Protein AF-A0AAN9QBK7-F1 (afdb_monomer)

Foldseek 3Di:
DVVVLVVPDDVPDPVSHVVVVVVVVVLVCLQVDDPVNDCVVFNDHLVCQQVVVLVVVLVVQLVVVVVVVDDSQVSQQPDDFVSQVSQFQLRYLLQADDPRDDDQCLAAAAFDWFAADKWKAFPVRFTWAWAADRSPDPDDFTFIAGPVRHTQAGDDPDDPPDDRHCVNRQMKIAGHHMDRHGPIDRPSVVVVVVSRRCSRGTDTDGDCPVSVRPNGGHGTNSNDPDDPD

pLDDT: mean 90.86, std 11.6, range [32.41, 97.75]

Solvent-accessible surface area (backbone atoms only — not comparable to full-atom values): 12803 Å² total; per-residue (Å²): 108,76,74,56,54,68,74,67,64,47,96,86,41,89,84,73,42,63,66,62,58,52,49,53,52,50,53,47,38,45,52,74,51,42,94,90,44,46,45,93,81,37,43,56,43,50,64,42,62,79,69,38,50,49,53,51,53,50,52,51,53,35,51,57,38,43,73,70,72,48,53,69,49,59,28,40,52,68,54,55,63,72,58,47,52,69,34,18,51,76,53,24,26,68,48,34,48,99,85,48,77,69,59,44,44,46,8,64,19,43,79,74,47,49,39,26,52,76,47,32,24,40,72,87,64,50,61,39,45,58,52,59,64,57,73,88,55,94,74,72,78,51,41,26,18,38,94,87,66,49,79,61,32,33,66,64,88,64,68,92,78,59,79,34,31,44,74,76,47,44,36,31,33,36,22,26,11,56,76,38,48,79,45,69,42,66,54,51,69,60,33,53,52,50,48,62,42,42,21,43,34,52,43,62,43,54,50,30,74,88,69,63,26,77,62,48,53,15,33,35,76,44,56,44,91,76,76,91,124

Organism: Canavalia gladiata (NCBI:txid3824)

Structure (mmCIF, N/CA/C/O backbone):
data_AF-A0AAN9QBK7-F1
#
_entry.id   AF-A0AAN9QBK7-F1
#
loop_
_atom_site.group_PDB
_atom_site.id
_atom_site.type_symbol
_atom_site.label_atom_id
_atom_site.label_alt_id
_atom_site.label_comp_id
_atom_site.label_asym_id
_atom_site.label_entity_id
_atom_site.label_seq_id
_atom_site.pdbx_PDB_ins_code
_atom_site.Cartn_x
_atom_site.Cartn_y
_atom_site.Cartn_z
_atom_site.occupancy
_atom_site.B_iso_or_equiv
_atom_site.auth_seq_id
_atom_site.auth_comp_id
_atom_site.auth_asym_id
_atom_site.auth_atom_id
_atom_site.pdbx_PDB_model_num
ATOM 1 N N . MET A 1 1 ? 39.241 -15.747 -17.546 1.00 55.53 1 MET A N 1
ATOM 2 C CA . MET A 1 1 ? 37.860 -15.979 -18.021 1.00 55.53 1 MET A CA 1
ATOM 3 C C . MET A 1 1 ? 37.461 -14.939 -19.059 1.00 55.53 1 MET A C 1
ATOM 5 O O . MET A 1 1 ? 37.399 -15.316 -20.215 1.00 55.53 1 MET A O 1
ATOM 9 N N . ALA A 1 2 ? 37.343 -13.645 -18.727 1.00 56.56 2 ALA A N 1
ATOM 10 C CA . ALA A 1 2 ? 36.924 -12.611 -19.693 1.00 56.56 2 ALA A CA 1
ATOM 11 C C . ALA A 1 2 ? 37.787 -12.512 -20.978 1.00 56.56 2 ALA A C 1
ATOM 13 O O . ALA A 1 2 ? 37.250 -12.400 -22.071 1.00 56.56 2 ALA A O 1
ATOM 14 N N . LEU A 1 3 ? 39.118 -12.622 -20.868 1.00 54.09 3 LEU A N 1
ATOM 15 C CA . LEU A 1 3 ? 40.027 -12.577 -22.029 1.00 54.09 3 LEU A CA 1
ATOM 16 C C . LEU A 1 3 ? 39.989 -13.837 -22.914 1.00 54.09 3 LEU A C 1
ATOM 18 O O . LEU A 1 3 ? 40.361 -13.769 -24.077 1.00 54.09 3 LEU A O 1
ATOM 22 N N . TYR A 1 4 ? 39.556 -14.980 -22.374 1.00 62.50 4 TYR A N 1
ATOM 23 C CA . TYR A 1 4 ? 39.430 -16.225 -23.139 1.00 62.50 4 TYR A CA 1
ATOM 24 C C . TYR A 1 4 ? 38.131 -16.229 -23.950 1.00 62.50 4 TYR A C 1
ATOM 26 O O . TYR A 1 4 ? 38.146 -16.591 -25.118 1.00 62.50 4 TYR A O 1
ATOM 34 N N . GLU A 1 5 ? 37.031 -15.740 -23.370 1.00 56.84 5 GLU A N 1
ATOM 35 C CA . GLU A 1 5 ? 35.746 -15.670 -24.076 1.00 56.84 5 GLU A CA 1
ATOM 36 C C . GLU A 1 5 ? 35.755 -14.679 -25.245 1.00 56.84 5 GLU A C 1
ATOM 38 O O . GLU A 1 5 ? 35.174 -14.968 -26.281 1.00 56.84 5 GLU A O 1
ATOM 43 N N . LEU A 1 6 ? 36.483 -13.563 -25.132 1.00 59.31 6 LEU A N 1
ATOM 44 C CA . LEU A 1 6 ? 36.694 -12.627 -26.246 1.00 59.31 6 LEU A CA 1
ATOM 45 C C . LEU A 1 6 ? 37.551 -13.215 -27.381 1.00 59.31 6 LEU A C 1
ATOM 47 O O . LEU A 1 6 ? 37.382 -12.830 -28.532 1.00 59.31 6 LEU A O 1
ATOM 51 N N . ALA A 1 7 ? 38.473 -14.131 -27.068 1.00 61.09 7 ALA A N 1
ATOM 52 C CA . ALA A 1 7 ? 39.386 -14.729 -28.045 1.00 61.09 7 ALA A CA 1
ATOM 53 C C . ALA A 1 7 ? 38.772 -15.913 -28.819 1.00 61.09 7 ALA A C 1
ATOM 55 O O . ALA A 1 7 ? 39.296 -16.286 -29.866 1.00 61.09 7 ALA A O 1
ATOM 56 N N . VAL A 1 8 ? 37.686 -16.500 -28.305 1.00 61.31 8 VAL A N 1
ATOM 57 C CA . VAL A 1 8 ? 36.955 -17.638 -28.903 1.00 61.31 8 VAL A CA 1
ATOM 58 C C . VAL A 1 8 ? 35.546 -17.212 -29.353 1.00 61.31 8 VAL A C 1
ATOM 60 O O . VAL A 1 8 ? 34.728 -18.045 -29.723 1.00 61.31 8 VAL A O 1
ATOM 63 N N . PHE A 1 9 ? 35.245 -15.910 -29.318 1.00 65.00 9 PHE A N 1
ATOM 64 C CA . PHE A 1 9 ? 33.939 -15.377 -29.686 1.00 65.00 9 PHE A CA 1
ATOM 65 C C . PHE A 1 9 ? 33.660 -15.582 -31.182 1.00 65.00 9 PHE A C 1
ATOM 67 O O . PHE A 1 9 ? 34.265 -14.929 -32.034 1.00 65.00 9 PHE A O 1
ATOM 74 N N . ASP A 1 10 ? 32.724 -16.482 -31.478 1.00 66.12 10 ASP A N 1
ATOM 75 C CA . ASP A 1 10 ? 32.112 -16.651 -32.790 1.00 66.12 10 ASP A CA 1
ATOM 76 C C . ASP A 1 10 ? 30.699 -16.039 -32.755 1.00 66.12 10 ASP A C 1
ATOM 78 O O . ASP A 1 10 ? 29.813 -16.595 -32.104 1.00 66.12 10 ASP A O 1
ATOM 82 N N . PRO A 1 11 ? 30.450 -14.909 -33.443 1.00 66.56 11 PRO A N 1
ATOM 83 C CA . PRO A 1 11 ? 29.135 -14.267 -33.471 1.00 66.56 11 PRO A CA 1
ATOM 84 C C . PRO A 1 11 ? 28.054 -15.100 -34.185 1.00 66.56 11 PRO A C 1
ATOM 86 O O . PRO A 1 11 ? 26.888 -14.710 -34.175 1.00 66.56 11 PRO A O 1
ATOM 89 N N . SER A 1 12 ? 28.417 -16.218 -34.825 1.00 69.81 12 SER A N 1
ATOM 90 C CA . SER A 1 12 ? 27.476 -17.155 -35.447 1.00 69.81 12 SER A CA 1
ATOM 91 C C . SER A 1 12 ? 27.041 -18.310 -34.535 1.00 69.81 12 SER A C 1
ATOM 93 O O . SER A 1 12 ? 26.102 -19.023 -34.893 1.00 69.81 12 SER A O 1
ATOM 95 N N . ASP A 1 13 ? 27.657 -18.471 -33.354 1.00 69.94 13 ASP A N 1
ATOM 96 C CA . ASP A 1 13 ? 27.265 -19.464 -32.348 1.00 69.94 13 ASP A CA 1
ATOM 97 C C . ASP A 1 13 ? 26.320 -18.837 -31.296 1.00 69.94 13 ASP A C 1
ATOM 99 O O . ASP A 1 13 ? 26.776 -18.168 -30.361 1.00 69.94 13 ASP A O 1
ATOM 103 N N . PRO A 1 14 ? 24.994 -19.068 -31.391 1.00 65.12 14 PRO A N 1
ATOM 104 C CA . PRO A 1 14 ? 24.024 -18.493 -30.460 1.00 65.12 14 PRO A CA 1
ATOM 105 C C . PRO A 1 14 ? 24.145 -19.046 -29.032 1.00 65.12 14 PRO A C 1
ATOM 107 O O . PRO A 1 14 ? 23.543 -18.491 -28.115 1.00 65.12 14 PRO A O 1
ATOM 110 N N . VAL A 1 15 ? 24.890 -20.138 -28.813 1.00 66.56 15 VAL A N 1
ATOM 111 C CA . VAL A 1 15 ? 25.042 -20.773 -27.496 1.00 66.56 15 VAL A CA 1
ATOM 112 C C . VAL A 1 15 ? 26.219 -20.177 -26.723 1.00 66.56 15 VAL A C 1
ATOM 114 O O . VAL A 1 15 ? 26.136 -20.039 -25.503 1.00 66.56 15 VAL A O 1
ATOM 117 N N . LEU A 1 16 ? 27.301 -19.782 -27.397 1.00 65.00 16 LEU A N 1
ATOM 118 C CA . LEU A 1 16 ? 28.513 -19.265 -26.744 1.00 65.00 16 LEU A CA 1
ATOM 119 C C . LEU A 1 16 ? 28.620 -17.737 -26.717 1.00 65.00 16 LEU A C 1
ATOM 121 O O . LEU A 1 16 ? 29.537 -17.214 -26.077 1.00 65.00 16 LEU A O 1
ATOM 125 N N . ASP A 1 17 ? 27.669 -17.020 -27.318 1.00 70.62 17 ASP A N 1
ATOM 126 C CA . ASP A 1 17 ? 27.659 -15.560 -27.298 1.00 70.62 17 ASP A CA 1
ATOM 127 C C . ASP A 1 17 ? 27.647 -15.011 -25.842 1.00 70.62 17 ASP A C 1
ATOM 129 O O . ASP A 1 17 ? 26.726 -15.265 -25.059 1.00 70.62 17 ASP A O 1
ATOM 133 N N . PRO A 1 18 ? 28.693 -14.288 -25.402 1.00 72.94 18 PRO A N 1
ATOM 134 C CA . PRO A 1 18 ? 28.734 -13.687 -24.076 1.00 72.94 18 PRO A CA 1
ATOM 135 C C . PRO A 1 18 ? 27.628 -12.641 -23.880 1.00 72.94 18 PRO A C 1
ATOM 137 O O . PRO A 1 18 ? 27.242 -12.378 -22.749 1.00 72.94 18 PRO A O 1
ATOM 140 N N . MET A 1 19 ? 27.058 -12.048 -24.930 1.00 80.50 19 MET A N 1
ATOM 141 C CA . MET A 1 19 ? 26.048 -11.000 -24.762 1.00 80.50 19 MET A CA 1
ATOM 142 C C . MET A 1 19 ? 24.776 -11.510 -24.074 1.00 80.50 19 MET A C 1
ATOM 144 O O . MET A 1 19 ? 24.308 -10.870 -23.129 1.00 80.50 19 MET A O 1
ATOM 148 N N . TRP A 1 20 ? 24.247 -12.678 -24.462 1.00 79.94 20 TRP A N 1
ATOM 149 C CA . TRP A 1 20 ? 23.032 -13.213 -23.833 1.00 79.94 20 TRP A CA 1
ATOM 150 C C . TRP A 1 20 ? 23.275 -13.614 -22.373 1.00 79.94 20 TRP A C 1
ATOM 152 O O . TRP A 1 20 ? 22.450 -13.320 -21.511 1.00 79.94 20 TRP A O 1
ATOM 162 N N . ARG A 1 21 ? 24.429 -14.216 -22.053 1.00 81.00 21 ARG A N 1
ATOM 163 C CA . ARG A 1 21 ? 24.776 -14.590 -20.668 1.00 81.00 21 ARG A CA 1
ATOM 164 C C . ARG A 1 21 ? 24.865 -13.364 -19.769 1.00 81.00 21 ARG A C 1
ATOM 166 O O . ARG A 1 21 ? 24.297 -13.363 -18.676 1.00 81.00 21 ARG A O 1
ATOM 173 N N . GLN A 1 22 ? 25.514 -12.309 -20.251 1.00 86.31 22 GLN A N 1
ATOM 174 C CA . GLN A 1 22 ? 25.607 -11.034 -19.549 1.00 86.31 22 GLN A CA 1
ATOM 175 C C . GLN A 1 22 ? 24.208 -10.433 -19.352 1.00 86.31 22 GLN A C 1
ATOM 177 O O . GLN A 1 22 ? 23.908 -9.987 -18.245 1.00 86.31 22 GLN A O 1
ATOM 182 N N . ALA A 1 23 ? 23.340 -10.500 -20.369 1.00 88.75 23 ALA A N 1
ATOM 183 C CA . ALA A 1 23 ? 21.949 -10.051 -20.288 1.00 88.75 23 ALA A CA 1
ATOM 184 C C . ALA A 1 23 ? 21.154 -10.784 -19.185 1.00 88.75 23 ALA A C 1
ATOM 186 O O . ALA A 1 23 ? 20.506 -10.137 -18.363 1.00 88.75 23 ALA A O 1
ATOM 187 N N . PHE A 1 24 ? 21.259 -12.115 -19.075 1.00 90.81 24 PHE A N 1
ATOM 188 C CA . PHE A 1 24 ? 20.593 -12.858 -17.989 1.00 90.81 24 PHE A CA 1
ATOM 189 C C . PHE A 1 24 ? 21.129 -12.500 -16.603 1.00 90.81 24 PHE A C 1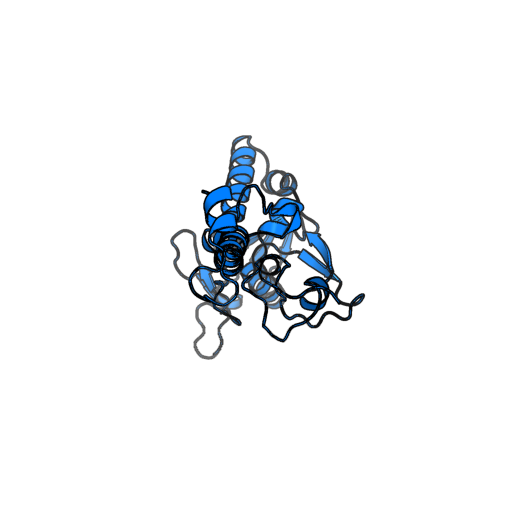
ATOM 191 O O . PHE A 1 24 ? 20.356 -12.441 -15.644 1.00 90.81 24 PHE A O 1
ATOM 198 N N . VAL A 1 25 ? 22.438 -12.257 -16.477 1.00 91.56 25 VAL A N 1
ATOM 199 C CA . VAL A 1 25 ? 23.027 -11.828 -15.203 1.00 91.56 25 VAL A CA 1
ATOM 200 C C . VAL A 1 25 ? 22.471 -10.465 -14.799 1.00 91.56 25 VAL A C 1
ATOM 202 O O . VAL A 1 25 ? 22.014 -10.321 -13.664 1.00 91.56 25 VAL A O 1
ATOM 205 N N . VAL A 1 26 ? 22.448 -9.481 -15.707 1.00 93.19 26 VAL A N 1
ATOM 206 C CA . VAL A 1 26 ? 21.918 -8.148 -15.375 1.00 93.19 26 VAL A CA 1
ATOM 207 C C . VAL A 1 26 ? 20.421 -8.196 -15.075 1.00 93.19 26 VAL A C 1
ATOM 209 O O . VAL A 1 26 ? 20.024 -7.664 -14.040 1.00 93.19 26 VAL A O 1
ATOM 212 N N . ALA A 1 27 ? 19.624 -8.928 -15.861 1.00 93.31 27 ALA A N 1
ATOM 213 C CA . ALA A 1 27 ? 18.190 -9.107 -15.617 1.00 93.31 27 ALA A CA 1
ATOM 214 C C . ALA A 1 27 ? 17.924 -9.748 -14.244 1.00 93.31 27 ALA A C 1
ATOM 216 O O . ALA A 1 27 ? 17.109 -9.259 -13.459 1.00 93.31 27 ALA A O 1
ATOM 217 N N . GLY A 1 28 ? 18.680 -10.795 -13.895 1.00 93.81 28 GLY A N 1
ATOM 218 C CA . GLY A 1 28 ? 18.611 -11.417 -12.576 1.00 93.81 28 GLY A CA 1
ATOM 219 C C . GLY A 1 28 ? 18.972 -10.439 -11.456 1.00 93.81 28 GLY A C 1
ATOM 220 O O . GLY A 1 28 ? 18.211 -10.281 -10.501 1.00 93.81 28 GLY A O 1
ATOM 221 N N . THR A 1 29 ? 20.107 -9.741 -11.565 1.00 94.94 29 THR A N 1
ATOM 222 C CA . THR A 1 29 ? 20.528 -8.783 -10.526 1.00 94.94 29 THR A CA 1
ATOM 223 C C . THR A 1 29 ? 19.575 -7.598 -10.380 1.00 94.94 29 THR A C 1
ATOM 225 O O . THR A 1 29 ? 19.369 -7.143 -9.256 1.00 94.94 29 THR A O 1
ATOM 228 N N . MET A 1 30 ? 18.938 -7.146 -11.465 1.00 95.25 30 MET A N 1
ATOM 229 C CA . MET A 1 30 ? 17.909 -6.110 -11.425 1.00 95.25 30 MET A CA 1
ATOM 230 C C . MET A 1 30 ? 16.653 -6.605 -10.710 1.00 95.25 30 MET A C 1
ATOM 232 O O . MET A 1 30 ? 16.163 -5.945 -9.796 1.00 95.25 30 MET A O 1
ATOM 236 N N . TRP A 1 31 ? 16.165 -7.798 -11.042 1.00 95.75 31 TRP A N 1
ATOM 237 C CA . TRP A 1 31 ? 14.927 -8.308 -10.457 1.00 95.75 31 TRP A CA 1
ATOM 238 C C . TRP A 1 31 ? 15.059 -8.696 -8.977 1.00 95.75 31 TRP A C 1
ATOM 240 O O . TRP A 1 31 ? 14.192 -8.373 -8.160 1.00 95.75 31 TRP A O 1
ATOM 250 N N . TYR A 1 32 ? 16.151 -9.374 -8.608 1.00 95.81 32 TYR A N 1
ATOM 251 C CA . TYR A 1 32 ? 16.398 -9.804 -7.225 1.00 95.81 32 TYR A CA 1
ATOM 252 C C . TYR A 1 32 ? 16.977 -8.693 -6.343 1.00 95.81 32 TYR A C 1
ATOM 254 O O . TYR A 1 32 ? 16.779 -8.711 -5.128 1.00 95.81 32 TYR A O 1
ATOM 262 N N . GLY A 1 33 ? 17.635 -7.707 -6.951 1.00 95.25 33 GLY A N 1
ATOM 263 C CA . GLY A 1 33 ? 18.348 -6.646 -6.257 1.00 95.25 33 GLY A CA 1
ATOM 264 C C . GLY A 1 33 ? 19.783 -7.044 -5.907 1.00 95.25 33 GLY A C 1
ATOM 265 O O . GLY A 1 33 ? 20.056 -8.112 -5.360 1.00 95.25 33 GLY A O 1
ATOM 266 N N . SER A 1 34 ? 20.716 -6.144 -6.196 1.00 95.38 34 SER A N 1
ATOM 267 C CA . SER A 1 34 ? 22.122 -6.225 -5.810 1.00 95.38 34 SER A CA 1
ATOM 268 C C . SER A 1 34 ? 22.633 -4.852 -5.348 1.00 95.38 34 SER A C 1
ATOM 270 O O . SER A 1 34 ? 21.924 -3.845 -5.430 1.00 95.38 34 SER A O 1
ATOM 272 N N . ALA A 1 35 ? 23.895 -4.786 -4.910 1.00 95.81 35 ALA A N 1
ATOM 273 C CA . ALA A 1 35 ? 24.551 -3.520 -4.577 1.00 95.81 35 ALA A CA 1
ATOM 274 C C . ALA A 1 35 ? 24.628 -2.538 -5.765 1.00 95.81 35 ALA A C 1
ATOM 276 O O . ALA A 1 35 ? 24.733 -1.334 -5.549 1.00 95.81 35 ALA A O 1
ATOM 277 N N . THR A 1 36 ? 24.559 -3.028 -7.009 1.00 95.50 36 THR A N 1
ATOM 278 C CA . THR A 1 36 ? 24.607 -2.195 -8.222 1.00 95.50 36 THR A CA 1
ATOM 279 C C . THR A 1 36 ? 23.228 -1.748 -8.706 1.00 95.50 36 THR A C 1
ATOM 281 O O . THR A 1 36 ? 23.146 -0.922 -9.607 1.00 95.50 36 THR A O 1
ATOM 284 N N . THR A 1 37 ? 22.141 -2.248 -8.107 1.00 95.81 37 THR A N 1
ATOM 285 C CA . THR A 1 37 ? 20.757 -1.894 -8.472 1.00 95.81 37 THR A CA 1
ATOM 286 C C . THR A 1 37 ? 20.001 -1.350 -7.250 1.00 95.81 37 THR A C 1
ATOM 288 O O . THR A 1 37 ? 19.047 -1.984 -6.774 1.00 95.81 37 THR A O 1
ATOM 291 N N . PRO A 1 38 ? 20.436 -0.214 -6.674 1.00 96.94 38 PRO A N 1
ATOM 292 C CA . PRO A 1 38 ? 19.872 0.313 -5.436 1.00 96.94 38 PRO A CA 1
ATOM 293 C C . PRO A 1 38 ? 18.399 0.706 -5.597 1.00 96.94 38 PRO A C 1
ATOM 295 O O . PRO A 1 38 ? 17.974 1.207 -6.639 1.00 96.94 38 PRO A O 1
ATOM 298 N N . ILE A 1 39 ? 17.613 0.509 -4.536 1.00 96.69 39 ILE A N 1
ATOM 299 C CA . ILE A 1 39 ? 16.168 0.789 -4.552 1.00 96.69 39 ILE A CA 1
ATOM 300 C C . ILE A 1 39 ? 15.836 2.272 -4.720 1.00 96.69 39 ILE A C 1
ATOM 302 O O . ILE A 1 39 ? 14.764 2.603 -5.206 1.00 96.69 39 ILE A O 1
ATOM 306 N N . GLU A 1 40 ? 16.756 3.165 -4.359 1.00 95.88 40 GLU A N 1
ATOM 307 C CA . GLU A 1 40 ? 16.544 4.608 -4.493 1.00 95.88 40 GLU A CA 1
ATOM 308 C C . GLU A 1 40 ? 16.619 5.088 -5.947 1.00 95.88 40 GLU A C 1
ATOM 310 O O . GLU A 1 40 ? 16.148 6.180 -6.241 1.00 95.88 40 GLU A O 1
ATOM 315 N N . LEU A 1 41 ? 17.205 4.281 -6.841 1.00 94.88 41 LEU A N 1
ATOM 316 C CA . LEU A 1 41 ? 17.305 4.591 -8.268 1.00 94.88 41 LEU A CA 1
ATOM 317 C C . LEU A 1 41 ? 16.288 3.807 -9.102 1.00 94.88 41 LEU A C 1
ATOM 319 O O . LEU A 1 41 ? 15.723 4.354 -10.039 1.00 94.88 41 LEU A O 1
ATOM 323 N N . PHE A 1 42 ? 16.045 2.537 -8.760 1.00 95.50 42 PHE A N 1
ATOM 324 C CA . PHE A 1 42 ? 15.210 1.636 -9.571 1.00 95.50 42 PHE A CA 1
ATOM 325 C C . PHE A 1 42 ? 13.866 1.267 -8.914 1.00 95.50 42 PHE A C 1
ATOM 327 O O . PHE A 1 42 ? 13.051 0.550 -9.495 1.00 95.50 42 PHE A O 1
ATOM 334 N N . GLY A 1 43 ? 13.619 1.726 -7.687 1.00 96.12 43 GLY A N 1
ATOM 335 C CA . GLY A 1 43 ? 12.478 1.308 -6.873 1.00 96.12 43 GLY A CA 1
ATOM 336 C C . GLY A 1 43 ? 12.726 0.001 -6.102 1.00 96.12 43 GLY A C 1
ATOM 337 O O . GLY A 1 43 ? 13.760 -0.660 -6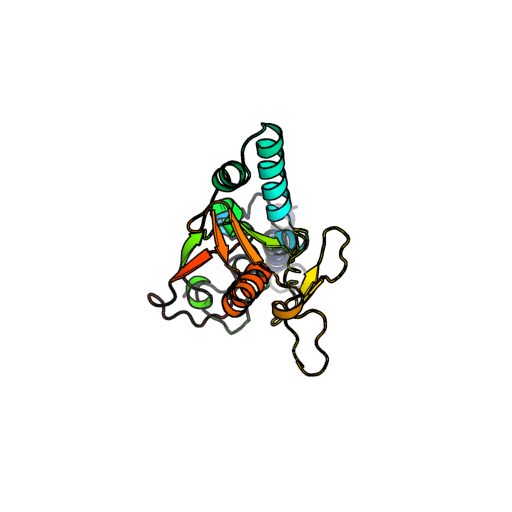.296 1.00 96.12 43 GLY A O 1
ATOM 338 N N . PRO A 1 44 ? 11.808 -0.377 -5.193 1.00 97.25 44 PRO A N 1
ATOM 339 C CA . PRO A 1 44 ? 11.915 -1.594 -4.392 1.00 97.25 44 PRO A CA 1
ATOM 340 C C . PRO A 1 44 ? 11.746 -2.862 -5.244 1.00 97.25 44 PRO A C 1
ATOM 342 O O . PRO A 1 44 ? 11.381 -2.812 -6.417 1.00 97.25 44 PRO A O 1
ATOM 345 N N . THR A 1 45 ? 12.032 -4.024 -4.657 1.00 97.19 45 THR A N 1
ATOM 346 C CA . THR A 1 45 ? 11.798 -5.328 -5.300 1.00 97.19 45 THR A CA 1
ATOM 347 C C . THR A 1 45 ? 10.473 -5.926 -4.835 1.00 97.19 45 THR A C 1
ATOM 349 O O . THR A 1 45 ? 10.008 -5.662 -3.724 1.00 97.19 45 THR A O 1
ATOM 352 N N . ARG A 1 46 ? 9.880 -6.816 -5.640 1.00 96.31 46 ARG A N 1
ATOM 353 C CA . ARG A 1 46 ? 8.658 -7.536 -5.235 1.00 96.31 46 ARG A CA 1
ATOM 354 C C . ARG A 1 46 ? 8.827 -8.351 -3.949 1.00 96.31 46 ARG A C 1
ATOM 356 O O . ARG A 1 46 ? 7.886 -8.497 -3.176 1.00 96.31 46 ARG A O 1
ATOM 363 N N . TYR A 1 47 ? 10.036 -8.853 -3.701 1.00 96.69 47 TYR A N 1
ATOM 364 C CA . TYR A 1 47 ? 10.339 -9.710 -2.557 1.00 96.69 47 TYR A CA 1
ATOM 365 C C . TYR A 1 47 ? 10.240 -8.944 -1.239 1.00 96.69 47 TYR A C 1
ATOM 367 O O . TYR A 1 47 ? 9.840 -9.516 -0.228 1.00 96.69 47 TYR A O 1
ATOM 375 N N . GLN A 1 48 ? 10.540 -7.642 -1.264 1.00 96.75 48 GLN A N 1
ATOM 376 C CA . GLN A 1 48 ? 10.381 -6.771 -0.103 1.00 96.75 48 GLN A CA 1
ATOM 377 C C . GLN A 1 48 ? 8.907 -6.626 0.290 1.00 96.75 48 GLN A C 1
ATOM 379 O O . GLN A 1 48 ? 8.600 -6.635 1.480 1.00 96.75 48 GLN A O 1
ATOM 384 N N . TRP A 1 49 ? 7.993 -6.565 -0.686 1.00 96.81 49 TRP A N 1
ATOM 385 C CA . TRP A 1 49 ? 6.551 -6.583 -0.424 1.00 96.81 49 TRP A CA 1
ATOM 386 C C . TRP A 1 49 ? 6.083 -7.951 0.079 1.00 96.81 49 TRP A C 1
ATOM 388 O O . TRP A 1 49 ? 5.435 -8.038 1.120 1.00 96.81 49 TRP A O 1
ATOM 398 N N . ASP A 1 50 ? 6.444 -9.029 -0.625 1.00 94.94 50 ASP A N 1
ATOM 399 C CA . ASP A 1 50 ? 5.970 -10.380 -0.301 1.00 94.94 50 ASP A CA 1
ATOM 400 C C . ASP A 1 50 ? 6.380 -10.834 1.112 1.00 94.94 50 ASP A C 1
ATOM 402 O O . ASP A 1 50 ? 5.645 -11.577 1.762 1.00 94.94 50 ASP A O 1
ATOM 406 N N . GLN A 1 51 ? 7.547 -10.388 1.588 1.00 95.56 51 GLN A N 1
ATOM 407 C CA . GLN A 1 51 ? 8.074 -10.702 2.920 1.00 95.56 51 GLN A CA 1
ATOM 408 C C . GLN A 1 51 ? 7.708 -9.654 3.984 1.00 95.56 51 GLN A C 1
ATOM 410 O O . GLN A 1 51 ? 8.029 -9.846 5.156 1.00 95.56 51 GLN A O 1
ATOM 415 N N . GLY A 1 52 ? 7.058 -8.546 3.606 1.00 95.88 52 GLY A N 1
ATOM 416 C CA . GLY A 1 52 ? 6.753 -7.441 4.519 1.00 95.88 52 GLY A CA 1
ATOM 417 C C . GLY A 1 52 ? 8.006 -6.767 5.090 1.00 95.88 52 GLY A C 1
ATOM 418 O O . GLY A 1 52 ? 8.030 -6.411 6.264 1.00 95.88 52 GLY A O 1
ATOM 419 N N . TYR A 1 53 ? 9.063 -6.615 4.287 1.00 97.50 53 TYR A N 1
ATOM 420 C CA . TYR A 1 53 ? 10.369 -6.111 4.728 1.00 97.50 53 TYR A CA 1
ATOM 421 C C . TYR A 1 53 ? 10.286 -4.706 5.347 1.00 97.50 53 TYR A C 1
ATOM 423 O O . TYR A 1 53 ? 10.750 -4.485 6.465 1.00 97.50 53 TYR A O 1
ATOM 431 N N . PHE A 1 54 ? 9.661 -3.757 4.642 1.00 97.56 54 PHE A N 1
ATOM 432 C CA . PHE A 1 54 ? 9.521 -2.380 5.128 1.00 97.56 54 PHE A CA 1
ATOM 433 C C . PHE A 1 54 ? 8.528 -2.289 6.284 1.00 97.56 54 PHE A C 1
ATOM 435 O O . PHE A 1 54 ? 8.821 -1.629 7.278 1.00 97.56 54 PHE A O 1
ATOM 442 N N . GLN A 1 55 ? 7.419 -3.027 6.200 1.00 96.19 55 GLN A N 1
ATOM 443 C CA . GLN A 1 55 ? 6.459 -3.169 7.290 1.00 96.19 55 GLN A CA 1
ATOM 444 C C . GLN A 1 55 ? 7.154 -3.588 8.599 1.00 96.19 55 GLN A C 1
ATOM 446 O O . GLN A 1 55 ? 6.982 -2.936 9.626 1.00 96.19 55 GLN A O 1
ATOM 451 N N . GLN A 1 56 ? 7.989 -4.633 8.573 1.00 96.94 56 GLN A N 1
ATOM 452 C CA . GLN A 1 56 ? 8.724 -5.101 9.754 1.00 96.94 56 GLN A CA 1
ATOM 453 C C . GLN A 1 56 ? 9.653 -4.026 10.332 1.00 96.94 56 GLN A C 1
ATOM 455 O O . GLN A 1 56 ? 9.695 -3.847 11.549 1.00 96.94 56 GLN A O 1
ATOM 460 N N . GLU A 1 57 ? 10.372 -3.284 9.486 1.00 97.19 57 GLU A N 1
ATOM 461 C CA . GLU A 1 57 ? 11.244 -2.194 9.941 1.00 97.19 57 GLU A CA 1
ATOM 462 C C . GLU A 1 57 ? 10.449 -1.032 10.554 1.00 97.19 57 GLU A C 1
ATOM 464 O O . GLU A 1 57 ? 10.868 -0.474 11.572 1.00 97.19 57 GLU A O 1
ATOM 469 N N . ILE A 1 58 ? 9.288 -0.692 9.986 1.00 96.69 58 ILE A N 1
ATOM 470 C CA . ILE A 1 58 ? 8.374 0.312 10.546 1.00 96.69 58 ILE A CA 1
ATOM 471 C C . ILE A 1 58 ? 7.917 -0.127 11.941 1.00 96.69 58 ILE A C 1
ATOM 473 O O . ILE A 1 58 ? 8.137 0.607 12.906 1.00 96.69 58 ILE A O 1
ATOM 477 N N . TYR A 1 59 ? 7.384 -1.345 12.089 1.00 95.44 59 TYR A N 1
ATOM 478 C CA . TYR A 1 59 ? 6.957 -1.860 13.397 1.00 95.44 59 TYR A CA 1
ATOM 479 C C . TYR A 1 59 ? 8.109 -1.959 14.398 1.00 95.44 59 TYR A C 1
ATOM 481 O O . TYR A 1 59 ? 7.920 -1.662 15.577 1.00 95.44 59 TYR A O 1
ATOM 489 N N . ARG A 1 60 ? 9.323 -2.307 13.953 1.00 97.06 60 ARG A N 1
ATOM 490 C CA . ARG A 1 60 ? 10.512 -2.319 14.816 1.00 97.06 60 ARG A CA 1
ATOM 491 C C . ARG A 1 60 ? 10.826 -0.922 15.356 1.00 97.06 60 ARG A C 1
ATOM 493 O O . ARG A 1 60 ? 11.134 -0.786 16.540 1.00 97.06 60 ARG A O 1
ATOM 500 N N . ARG A 1 61 ? 10.755 0.116 14.514 1.00 96.44 61 ARG A N 1
ATOM 501 C CA . ARG A 1 61 ? 10.984 1.513 14.927 1.00 96.44 61 ARG A CA 1
ATOM 502 C C . ARG A 1 61 ? 9.893 2.014 15.860 1.00 96.44 61 ARG A C 1
ATOM 504 O O . ARG A 1 61 ? 10.218 2.567 16.905 1.00 96.44 61 ARG A O 1
ATOM 511 N N . VAL A 1 62 ? 8.628 1.779 15.515 1.00 95.31 62 VAL A N 1
ATOM 512 C CA . VAL A 1 62 ? 7.486 2.146 16.364 1.00 95.31 62 VAL A CA 1
ATOM 513 C C . VAL A 1 62 ? 7.599 1.453 17.723 1.00 95.31 62 VAL A C 1
ATOM 515 O O . VAL A 1 62 ? 7.520 2.117 18.750 1.00 95.31 62 VAL A O 1
ATOM 518 N N . GLY A 1 63 ? 7.886 0.148 17.749 1.00 93.38 63 GLY A N 1
ATOM 519 C CA . GLY A 1 63 ? 8.066 -0.617 18.985 1.00 93.38 63 GLY A CA 1
ATOM 520 C C . GLY A 1 63 ? 9.219 -0.112 19.857 1.00 93.38 63 GLY A C 1
ATOM 521 O O . GLY A 1 63 ? 9.070 -0.032 21.075 1.00 93.38 63 GLY A O 1
ATOM 522 N N . ALA A 1 64 ? 10.341 0.293 19.252 1.00 94.19 64 ALA A N 1
ATOM 523 C CA . ALA A 1 64 ? 11.456 0.894 19.986 1.00 94.19 64 ALA A CA 1
ATOM 524 C C . ALA A 1 64 ? 11.059 2.224 20.646 1.00 94.19 64 ALA A C 1
ATOM 526 O O . ALA A 1 64 ? 11.393 2.456 21.803 1.00 94.19 64 ALA A O 1
ATOM 527 N N . VAL A 1 65 ? 10.296 3.065 19.943 1.00 92.50 65 VAL A N 1
ATOM 528 C CA . VAL A 1 65 ? 9.824 4.350 20.479 1.00 92.50 65 VAL A CA 1
ATOM 529 C C . VAL A 1 65 ? 8.754 4.159 21.560 1.00 92.50 65 VAL A C 1
ATOM 531 O O . VAL A 1 65 ? 8.759 4.862 22.569 1.00 92.50 65 VAL A O 1
ATOM 534 N N . LEU A 1 66 ? 7.865 3.179 21.399 1.00 91.50 66 LEU A N 1
ATOM 535 C CA . LEU A 1 66 ? 6.872 2.835 22.421 1.00 91.50 66 LEU A CA 1
ATOM 536 C C . LEU A 1 66 ? 7.529 2.310 23.706 1.00 91.50 66 LEU A C 1
ATOM 538 O O . LEU A 1 66 ? 7.057 2.615 24.800 1.00 91.50 66 LEU A O 1
ATOM 542 N N . ALA A 1 67 ? 8.649 1.587 23.599 1.00 91.56 67 ALA A N 1
ATOM 543 C CA . ALA A 1 67 ? 9.429 1.150 24.759 1.00 91.56 67 ALA A CA 1
ATOM 544 C C . ALA A 1 67 ? 10.057 2.321 25.544 1.00 91.56 67 ALA A C 1
ATOM 546 O O . ALA A 1 67 ? 10.348 2.183 26.731 1.00 91.56 67 ALA A O 1
ATOM 547 N N . GLU A 1 68 ? 10.217 3.489 24.915 1.00 91.62 68 GLU A N 1
ATOM 548 C CA . GLU A 1 68 ? 10.647 4.736 25.562 1.00 91.62 68 GLU A CA 1
ATOM 549 C C . GLU A 1 68 ? 9.486 5.487 26.257 1.00 91.62 68 GLU A C 1
ATOM 551 O O . GLU A 1 68 ? 9.662 6.633 26.668 1.00 91.62 68 GLU A O 1
ATOM 556 N N . ASN A 1 69 ? 8.310 4.857 26.418 1.00 88.88 69 ASN A N 1
ATOM 557 C CA . ASN A 1 69 ? 7.081 5.416 27.012 1.00 88.88 69 ASN A CA 1
ATOM 558 C C . ASN A 1 69 ? 6.491 6.632 26.273 1.00 88.88 69 ASN A C 1
ATOM 560 O O . ASN A 1 69 ? 5.801 7.455 26.877 1.00 88.88 69 ASN A O 1
ATOM 564 N N . GLN A 1 70 ? 6.744 6.757 24.972 1.00 88.00 70 GLN A N 1
ATOM 565 C CA . GLN A 1 70 ? 6.108 7.782 24.141 1.00 88.00 70 GLN A CA 1
ATOM 566 C C . GLN A 1 70 ? 4.718 7.340 23.677 1.00 88.00 70 GLN A C 1
ATOM 568 O O . GLN A 1 70 ? 4.391 6.151 23.658 1.00 88.00 70 GLN A O 1
ATOM 573 N N . SER A 1 71 ? 3.885 8.307 23.298 1.00 91.75 71 SER A N 1
ATOM 574 C CA . SER A 1 71 ? 2.547 8.023 22.777 1.00 91.75 71 SER A CA 1
ATOM 575 C C . SER A 1 71 ? 2.603 7.383 21.382 1.00 91.75 71 SER A C 1
ATOM 577 O O . SER A 1 71 ? 3.554 7.575 20.624 1.00 91.75 71 SER A O 1
ATOM 579 N N . LEU A 1 72 ? 1.545 6.655 21.000 1.00 90.38 72 LEU A N 1
ATOM 580 C CA . LEU A 1 72 ? 1.405 6.084 19.650 1.00 90.38 72 LEU A CA 1
ATOM 581 C C . LEU A 1 72 ? 1.527 7.154 18.560 1.00 90.38 72 LEU A C 1
ATOM 583 O O . LEU A 1 72 ? 2.210 6.946 17.561 1.00 90.38 72 LEU A O 1
ATOM 587 N N . SER A 1 73 ? 0.907 8.316 18.771 1.00 91.31 73 SER A N 1
ATOM 588 C CA . SER A 1 73 ? 0.960 9.430 17.825 1.00 91.31 73 SER A CA 1
ATOM 589 C C . SER A 1 73 ? 2.392 9.934 17.613 1.00 91.31 73 SER A C 1
ATOM 591 O O . SER A 1 73 ? 2.812 10.120 16.471 1.00 91.31 73 SER A O 1
ATOM 593 N N . GLU A 1 74 ? 3.180 10.082 18.682 1.00 91.81 74 GLU A N 1
ATOM 594 C CA . GLU A 1 74 ? 4.591 10.479 18.586 1.00 91.81 74 GLU A CA 1
ATOM 595 C C . GLU A 1 74 ? 5.444 9.399 17.913 1.00 91.81 74 GLU A C 1
ATOM 597 O O . GLU A 1 74 ? 6.295 9.718 17.082 1.00 91.81 74 GLU A O 1
ATOM 602 N N . ALA A 1 75 ? 5.195 8.124 18.229 1.00 94.50 75 ALA A N 1
ATOM 603 C CA . ALA A 1 75 ? 5.918 7.003 17.639 1.00 94.50 75 ALA A CA 1
ATOM 604 C C . ALA A 1 75 ? 5.731 6.936 16.118 1.00 94.50 75 ALA A C 1
ATOM 606 O O . ALA A 1 75 ? 6.713 6.844 15.379 1.00 94.50 75 ALA A O 1
ATOM 607 N N . TRP A 1 76 ? 4.489 7.055 15.646 1.00 95.44 76 TRP A N 1
ATOM 608 C CA . TRP A 1 76 ? 4.175 7.063 14.217 1.00 95.44 76 TRP A CA 1
ATOM 609 C C . TRP A 1 76 ? 4.623 8.349 13.516 1.00 95.44 76 TRP A C 1
ATOM 611 O O . TRP A 1 76 ? 5.074 8.292 12.376 1.00 95.44 76 TRP A O 1
ATOM 621 N N . SER A 1 77 ? 4.604 9.494 14.204 1.00 94.75 77 SER A N 1
ATOM 622 C CA . SER A 1 77 ? 5.098 10.766 13.647 1.00 94.75 77 SER A CA 1
ATOM 623 C C . SER A 1 77 ? 6.616 10.789 13.428 1.00 94.75 77 SER A C 1
ATOM 625 O O . SER A 1 77 ? 7.112 11.590 12.641 1.00 94.75 77 SER A O 1
ATOM 627 N N . LYS A 1 78 ? 7.378 9.914 14.101 1.00 94.62 78 LYS A N 1
ATOM 628 C CA . LYS A 1 78 ? 8.828 9.759 13.886 1.00 94.62 78 LYS A CA 1
ATOM 629 C C . LYS A 1 78 ? 9.180 8.893 12.673 1.00 94.62 78 LYS A C 1
ATOM 631 O O . LYS A 1 78 ? 10.359 8.802 12.319 1.00 94.62 78 LYS A O 1
ATOM 636 N N . ILE A 1 79 ? 8.205 8.230 12.052 1.00 96.12 79 ILE A N 1
ATOM 637 C CA . ILE A 1 79 ? 8.446 7.398 10.873 1.00 96.12 79 ILE A CA 1
ATOM 638 C C . ILE A 1 79 ? 8.666 8.298 9.650 1.00 96.12 79 ILE A C 1
ATOM 640 O O . ILE A 1 79 ? 7.823 9.140 9.354 1.00 96.12 79 ILE A O 1
ATOM 644 N N . PRO A 1 80 ? 9.784 8.139 8.914 1.00 96.69 80 PRO A N 1
ATOM 645 C CA . PRO A 1 80 ? 10.003 8.907 7.695 1.00 96.69 80 PRO A CA 1
ATOM 646 C C . PRO A 1 80 ? 8.977 8.543 6.620 1.00 96.69 80 PRO A C 1
ATOM 648 O O . PRO A 1 80 ? 8.809 7.363 6.308 1.00 96.69 80 PRO A O 1
ATOM 651 N N . GLU A 1 81 ? 8.390 9.545 5.965 1.00 96.25 81 GLU A N 1
ATOM 652 C CA . GLU A 1 81 ? 7.421 9.328 4.880 1.00 96.25 81 GLU A CA 1
ATOM 653 C C . GLU A 1 81 ? 8.005 8.494 3.734 1.00 96.25 81 GLU A C 1
ATOM 655 O O . GLU A 1 81 ? 7.329 7.626 3.195 1.00 96.25 81 GLU A O 1
ATOM 660 N N . LYS A 1 82 ? 9.299 8.667 3.423 1.00 96.69 82 LYS A N 1
ATOM 661 C CA . 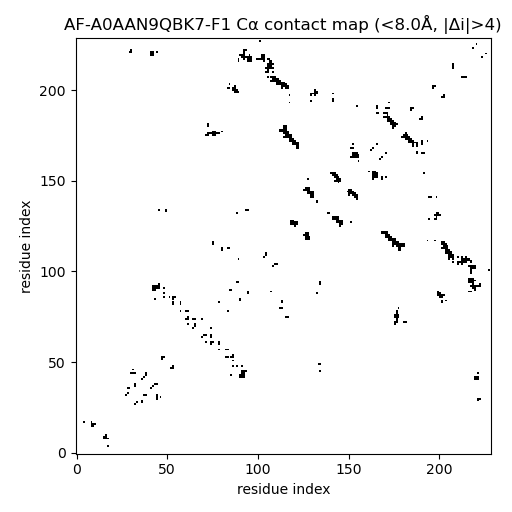LYS A 1 82 ? 10.007 7.845 2.426 1.00 96.69 82 LYS A CA 1
ATOM 662 C C . LYS A 1 82 ? 9.964 6.352 2.772 1.00 96.69 82 LYS A C 1
ATOM 664 O O . LYS A 1 82 ? 9.826 5.520 1.883 1.00 96.69 82 LYS A O 1
ATOM 669 N N . LEU A 1 83 ? 10.091 6.005 4.057 1.00 97.19 83 LEU A N 1
ATOM 670 C CA . LEU A 1 83 ? 10.024 4.614 4.509 1.00 97.19 83 LEU A CA 1
ATOM 671 C C . LEU A 1 83 ? 8.595 4.073 4.403 1.00 97.19 83 LEU A C 1
ATOM 673 O O . LEU A 1 83 ? 8.417 2.961 3.915 1.00 97.19 83 LEU A O 1
ATOM 677 N N . ALA A 1 84 ? 7.600 4.868 4.805 1.00 97.00 84 ALA A N 1
ATOM 678 C CA . ALA A 1 84 ? 6.192 4.514 4.640 1.00 97.00 84 ALA A CA 1
ATOM 679 C C . ALA A 1 84 ? 5.833 4.322 3.156 1.00 97.00 84 ALA A C 1
ATOM 681 O O . ALA A 1 84 ? 5.112 3.395 2.806 1.00 97.00 84 ALA A O 1
ATOM 682 N N . PHE A 1 85 ? 6.404 5.136 2.262 1.00 97.75 85 PHE A N 1
ATOM 683 C CA . PHE A 1 85 ? 6.139 5.050 0.829 1.00 97.75 85 PHE A CA 1
ATOM 684 C C . PHE A 1 85 ? 6.703 3.768 0.211 1.00 97.75 85 PHE A C 1
ATOM 686 O O . PHE A 1 85 ? 6.078 3.182 -0.669 1.00 97.75 85 PHE A O 1
ATOM 693 N N . TYR A 1 86 ? 7.830 3.250 0.706 1.00 97.75 86 TYR A N 1
ATOM 694 C CA . TYR A 1 86 ? 8.301 1.927 0.285 1.00 97.75 86 TYR A CA 1
ATOM 695 C C . TYR A 1 86 ? 7.362 0.785 0.701 1.00 97.75 86 TYR A C 1
ATOM 697 O O . TYR A 1 86 ? 7.353 -0.257 0.048 1.00 97.75 86 TYR A O 1
ATOM 705 N N . ASP A 1 87 ? 6.549 0.976 1.743 1.00 97.75 87 ASP A N 1
ATOM 706 C CA . ASP A 1 87 ? 5.566 0.001 2.225 1.00 97.75 87 ASP A CA 1
ATOM 707 C C . ASP A 1 87 ? 4.179 0.155 1.563 1.00 97.75 87 ASP A C 1
ATOM 709 O O . ASP A 1 87 ? 3.134 -0.115 2.160 1.00 97.75 87 ASP A O 1
ATOM 713 N N . TYR A 1 88 ? 4.171 0.583 0.299 1.00 97.56 88 TYR A N 1
ATOM 714 C CA . TYR A 1 88 ? 2.992 0.728 -0.553 1.00 97.56 88 TYR A CA 1
ATOM 715 C C . TYR A 1 88 ? 3.117 -0.150 -1.806 1.00 97.56 88 TYR A C 1
ATOM 717 O O . TYR A 1 88 ? 4.115 -0.095 -2.526 1.00 97.56 88 TYR A O 1
ATOM 725 N N . ILE A 1 89 ? 2.088 -0.950 -2.106 1.00 97.06 89 ILE A N 1
ATOM 726 C CA . ILE A 1 89 ? 2.120 -1.926 -3.208 1.00 97.06 89 ILE A CA 1
ATOM 727 C C . ILE A 1 89 ? 2.192 -1.275 -4.594 1.00 97.06 89 ILE A C 1
ATOM 729 O O . ILE A 1 89 ? 2.629 -1.934 -5.531 1.00 97.06 89 ILE A O 1
ATOM 733 N N . GLY A 1 90 ? 1.792 -0.008 -4.747 1.00 95.81 90 GLY A N 1
ATOM 734 C CA . GLY A 1 90 ? 1.938 0.696 -6.027 1.00 95.81 90 GLY A CA 1
ATOM 735 C C . GLY A 1 90 ? 3.400 0.837 -6.451 1.00 95.81 90 GLY A C 1
ATOM 736 O O . GLY A 1 90 ? 3.686 0.874 -7.640 1.00 95.81 90 GLY A O 1
ATOM 737 N N . ASN A 1 91 ? 4.331 0.768 -5.491 1.00 96.94 91 ASN A N 1
ATOM 738 C CA . ASN A 1 91 ? 5.768 0.757 -5.747 1.00 96.94 91 ASN A CA 1
ATOM 739 C C . ASN A 1 91 ? 6.339 -0.634 -6.063 1.00 96.94 91 ASN A C 1
ATOM 741 O O . ASN A 1 91 ? 7.524 -0.758 -6.370 1.00 96.94 91 ASN A O 1
ATOM 745 N N . ASN A 1 92 ? 5.529 -1.694 -5.991 1.00 96.44 92 ASN A N 1
ATOM 746 C CA . ASN A 1 92 ? 5.966 -3.047 -6.314 1.00 96.44 92 ASN A CA 1
ATOM 747 C C . ASN A 1 92 ? 6.085 -3.212 -7.845 1.00 96.44 92 ASN A C 1
ATOM 749 O O . ASN A 1 92 ? 5.065 -3.145 -8.537 1.00 96.44 92 ASN A O 1
ATOM 753 N N . PRO A 1 93 ? 7.278 -3.529 -8.389 1.00 95.75 93 PRO A N 1
ATOM 754 C CA . PRO A 1 93 ? 7.488 -3.635 -9.837 1.00 95.75 93 PRO A CA 1
ATOM 755 C C . PRO A 1 93 ? 6.692 -4.774 -10.493 1.00 95.75 93 PRO A C 1
ATOM 757 O O . PRO A 1 93 ? 6.599 -4.840 -11.709 1.00 95.75 93 PRO A O 1
ATOM 760 N N . ALA A 1 94 ? 6.098 -5.678 -9.710 1.00 95.31 94 ALA A N 1
ATOM 761 C CA . ALA A 1 94 ? 5.287 -6.789 -10.201 1.00 95.31 94 ALA A CA 1
ATOM 762 C C . ALA A 1 94 ? 3.772 -6.483 -10.259 1.00 95.31 94 ALA A C 1
ATOM 764 O O . ALA A 1 94 ? 2.964 -7.414 -10.263 1.00 95.31 94 ALA A O 1
ATOM 765 N N . LYS A 1 95 ? 3.373 -5.200 -10.263 1.00 94.06 95 LYS A N 1
ATOM 766 C CA . LYS A 1 95 ? 1.967 -4.751 -10.359 1.00 94.06 95 LYS A CA 1
ATOM 767 C C . LYS A 1 95 ? 1.600 -4.041 -11.667 1.00 94.06 95 LYS A C 1
ATOM 769 O O . LYS A 1 95 ? 0.433 -3.682 -11.839 1.00 94.06 95 LYS A O 1
ATOM 774 N N . GLY A 1 96 ? 2.555 -3.856 -12.577 1.00 91.12 96 GLY A N 1
ATOM 775 C CA . GLY A 1 96 ? 2.302 -3.268 -13.889 1.00 91.12 96 GLY A CA 1
ATOM 776 C C . GLY A 1 96 ? 1.571 -4.196 -14.859 1.00 91.12 96 GLY A C 1
ATOM 777 O O . GLY A 1 96 ? 0.963 -5.197 -14.482 1.00 91.12 96 GLY A O 1
ATOM 778 N N . GLY A 1 97 ? 1.612 -3.847 -16.141 1.00 90.62 97 GLY A N 1
ATOM 779 C CA . GLY A 1 97 ? 1.062 -4.669 -17.214 1.00 90.62 97 GLY A CA 1
ATOM 780 C C . GLY A 1 97 ? 1.681 -4.292 -18.552 1.00 90.62 97 GLY A C 1
ATOM 781 O O . GLY A 1 97 ? 1.934 -3.118 -18.786 1.00 90.62 97 GLY A O 1
ATOM 782 N N . LEU A 1 98 ? 1.870 -5.277 -19.433 1.00 90.25 98 LEU A N 1
ATOM 783 C CA . LEU A 1 98 ? 2.676 -5.151 -20.658 1.00 90.25 98 LEU A CA 1
ATOM 784 C C . LEU A 1 98 ? 2.322 -3.945 -21.546 1.00 90.25 98 LEU A C 1
ATOM 786 O O . LEU A 1 98 ? 3.199 -3.323 -22.118 1.00 90.25 98 LEU A O 1
ATOM 790 N N . PHE A 1 99 ? 1.037 -3.607 -21.670 1.00 92.12 99 PHE A N 1
ATOM 791 C CA . PHE A 1 99 ? 0.577 -2.496 -22.517 1.00 92.12 99 PHE A CA 1
ATOM 792 C C . PHE A 1 99 ? 0.205 -1.240 -21.729 1.00 92.12 99 PHE A C 1
ATOM 794 O O . PHE A 1 99 ? -0.425 -0.324 -22.260 1.00 92.12 99 PHE A O 1
ATOM 801 N N . ARG A 1 100 ? 0.549 -1.195 -20.443 1.00 90.69 100 ARG A N 1
ATOM 802 C CA . ARG A 1 100 ? 0.336 -0.021 -19.605 1.00 90.69 100 ARG A CA 1
ATOM 803 C C . ARG A 1 100 ? 1.598 0.833 -19.679 1.00 90.69 100 ARG A C 1
ATOM 805 O O . ARG A 1 100 ? 2.434 0.786 -18.791 1.00 90.69 100 ARG A O 1
ATOM 812 N N . ALA A 1 101 ? 1.731 1.589 -20.761 1.00 88.31 101 ALA A N 1
ATOM 813 C CA . ALA A 1 101 ? 2.898 2.435 -20.980 1.00 88.31 101 ALA A CA 1
ATOM 814 C C . ALA A 1 101 ? 2.920 3.661 -20.046 1.00 88.31 101 ALA A C 1
ATOM 816 O O . ALA A 1 101 ? 1.880 4.084 -19.515 1.00 88.31 101 ALA A O 1
ATOM 817 N N . GLY A 1 102 ? 4.109 4.253 -19.916 1.00 90.25 102 GLY A N 1
ATOM 818 C CA . GLY A 1 102 ? 4.362 5.497 -19.192 1.00 90.25 102 GLY A CA 1
ATOM 819 C C . GLY A 1 102 ? 4.804 5.301 -17.740 1.00 90.25 102 GLY A C 1
ATOM 820 O O . GLY A 1 102 ? 4.884 4.186 -17.237 1.00 90.25 102 GLY A O 1
ATOM 821 N N . SER A 1 103 ? 5.085 6.417 -17.064 1.00 93.69 103 SER A N 1
ATOM 822 C CA . SER A 1 103 ? 5.535 6.423 -15.670 1.00 93.69 103 SER A CA 1
ATOM 823 C C . SER A 1 103 ? 4.479 5.895 -14.694 1.00 93.69 103 SER A C 1
ATOM 825 O O . SER A 1 103 ? 3.276 5.930 -14.965 1.00 93.69 103 SER A O 1
ATOM 827 N N . MET A 1 104 ? 4.937 5.475 -13.513 1.00 95.50 104 MET A N 1
ATOM 828 C CA . MET A 1 104 ? 4.076 5.080 -12.393 1.00 95.50 104 MET A CA 1
ATOM 829 C C . MET A 1 104 ? 3.065 6.171 -12.021 1.00 95.50 104 MET A C 1
ATOM 831 O O . MET A 1 104 ? 1.890 5.856 -11.851 1.00 95.50 104 MET A O 1
ATOM 835 N N . ASP A 1 105 ? 3.472 7.443 -12.059 1.00 95.94 105 ASP A N 1
ATOM 836 C CA . ASP A 1 105 ? 2.605 8.592 -11.761 1.00 95.94 105 ASP A CA 1
ATOM 837 C C . ASP A 1 105 ? 1.394 8.714 -12.711 1.00 95.94 105 ASP A C 1
ATOM 839 O O . ASP A 1 105 ? 0.337 9.221 -12.323 1.00 95.94 105 ASP A O 1
ATOM 843 N N . ASN A 1 106 ? 1.500 8.232 -13.959 1.00 94.19 106 ASN A N 1
ATOM 844 C CA . ASN A 1 106 ? 0.361 8.176 -14.890 1.00 94.19 106 ASN A CA 1
ATOM 845 C C . ASN A 1 106 ? -0.672 7.110 -14.486 1.00 94.19 106 ASN A C 1
ATOM 847 O O . ASN A 1 106 ? -1.812 7.134 -14.955 1.00 94.19 106 ASN A O 1
ATOM 851 N N . GLY A 1 107 ? -0.272 6.165 -13.637 1.00 94.38 107 GLY A N 1
ATOM 852 C CA . GLY A 1 107 ? -1.127 5.145 -13.061 1.00 94.38 107 GLY A CA 1
ATOM 853 C C . GLY A 1 107 ? -1.914 5.659 -11.872 1.00 94.38 107 GLY A C 1
ATOM 854 O O . GLY A 1 107 ? -3.053 6.101 -12.007 1.00 94.38 107 GLY A O 1
ATOM 855 N N . ASP A 1 108 ? -1.340 5.558 -10.683 1.00 94.31 108 ASP A N 1
ATOM 856 C CA . ASP A 1 108 ? -2.024 5.853 -9.423 1.00 94.31 108 ASP A CA 1
ATOM 857 C C . ASP A 1 108 ? -2.040 7.348 -9.062 1.00 94.31 108 ASP A C 1
ATOM 859 O O . ASP A 1 108 ? -3.013 7.802 -8.448 1.00 94.31 108 ASP A O 1
ATOM 863 N N . GLY A 1 109 ? -1.051 8.116 -9.518 1.00 96.31 109 GLY A N 1
ATOM 864 C CA . GLY A 1 109 ? -0.962 9.569 -9.355 1.00 96.31 109 GLY A CA 1
ATOM 865 C C . GLY A 1 109 ? 0.331 10.009 -8.676 1.00 96.31 109 GLY A C 1
ATOM 866 O O . GLY A 1 109 ? 1.095 9.195 -8.169 1.00 96.31 109 GLY A O 1
ATOM 867 N N . ILE A 1 110 ? 0.563 11.319 -8.630 1.00 97.06 110 ILE A N 1
ATOM 868 C CA . ILE A 1 110 ? 1.738 11.885 -7.959 1.00 97.06 110 ILE A CA 1
ATOM 869 C C . ILE A 1 110 ? 1.495 11.864 -6.449 1.00 97.06 110 ILE A C 1
ATOM 871 O O . ILE A 1 110 ? 0.510 12.432 -5.975 1.00 97.06 110 ILE A O 1
ATOM 875 N N . ALA A 1 111 ? 2.387 11.238 -5.682 1.00 96.12 111 ALA A N 1
ATOM 876 C CA . ALA A 1 111 ? 2.291 11.228 -4.226 1.00 96.12 111 ALA A CA 1
ATOM 877 C C . ALA A 1 111 ? 2.508 12.631 -3.635 1.00 96.12 111 ALA A C 1
ATOM 879 O O . ALA A 1 111 ? 3.538 13.260 -3.875 1.00 96.12 111 ALA A O 1
ATOM 880 N N . VAL A 1 112 ? 1.533 13.107 -2.857 1.00 95.75 112 VAL A N 1
ATOM 881 C CA . VAL A 1 112 ? 1.530 14.444 -2.238 1.00 95.75 112 VAL A CA 1
ATOM 882 C C . VAL A 1 112 ? 1.987 14.379 -0.783 1.00 95.75 112 VAL A C 1
ATOM 884 O O . VAL A 1 112 ? 2.846 15.154 -0.374 1.00 95.75 112 VAL A O 1
ATOM 887 N N . GLY A 1 113 ? 1.439 13.440 -0.009 1.00 95.56 113 GLY A N 1
ATOM 888 C CA . GLY A 1 113 ? 1.735 13.317 1.417 1.00 95.56 113 GLY A CA 1
ATOM 889 C C . GLY A 1 113 ? 1.235 12.010 2.019 1.00 95.56 113 GLY A C 1
ATOM 890 O O . GLY A 1 113 ? 0.341 11.351 1.477 1.00 95.56 113 GLY A O 1
ATOM 891 N N . TRP A 1 114 ? 1.834 11.608 3.139 1.00 97.56 114 TRP A N 1
ATOM 892 C CA . TRP A 1 114 ? 1.400 10.434 3.894 1.00 97.56 114 TRP A CA 1
ATOM 893 C C . TRP A 1 114 ? 0.217 10.792 4.799 1.00 97.56 114 TRP A C 1
ATOM 895 O O . TRP A 1 114 ? 0.294 11.711 5.614 1.00 97.56 114 TRP A O 1
ATOM 905 N N . LEU A 1 115 ? -0.884 10.042 4.695 1.00 96.62 115 LEU A N 1
ATOM 906 C CA . LEU A 1 115 ? -2.085 10.304 5.499 1.00 96.62 115 LEU A CA 1
ATOM 907 C C . LEU A 1 115 ? -1.944 9.838 6.953 1.00 96.62 115 LEU A C 1
ATOM 909 O O . LEU A 1 115 ? -2.758 10.229 7.785 1.00 96.62 115 LEU A O 1
ATOM 913 N N . GLY A 1 116 ? -0.933 9.023 7.255 1.00 95.62 116 GLY A N 1
ATOM 914 C CA . GLY A 1 116 ? -0.739 8.395 8.559 1.00 95.62 116 GLY A CA 1
ATOM 915 C C . GLY A 1 116 ? -1.109 6.916 8.562 1.00 95.62 116 GLY A C 1
ATOM 916 O O . GLY A 1 116 ? -1.774 6.414 7.649 1.00 95.62 116 GLY A O 1
ATOM 917 N N . HIS A 1 117 ? -0.691 6.222 9.618 1.00 97.31 117 HIS A N 1
ATOM 918 C CA . HIS A 1 117 ? -0.951 4.800 9.794 1.00 97.31 117 HIS A CA 1
ATOM 919 C C . HIS A 1 117 ? -2.373 4.571 10.335 1.00 97.31 117 HIS A C 1
ATOM 921 O O . HIS A 1 117 ? -2.691 5.072 11.420 1.00 97.31 117 HIS A O 1
ATOM 927 N N . PRO A 1 118 ? -3.237 3.827 9.620 1.00 97.12 118 PRO A N 1
ATOM 928 C CA . PRO A 1 118 ? -4.582 3.511 10.083 1.00 97.12 118 PRO A CA 1
ATOM 929 C C . PRO A 1 118 ? -4.582 2.304 11.029 1.00 97.12 118 PRO A C 1
ATOM 931 O O . PRO A 1 118 ? -4.213 1.199 10.635 1.00 97.12 118 PRO A O 1
ATOM 934 N N . ILE A 1 119 ? -5.104 2.482 12.239 1.00 97.12 119 ILE A N 1
ATOM 935 C CA . ILE A 1 119 ? -5.414 1.389 13.165 1.00 97.12 119 ILE A CA 1
ATOM 936 C C . ILE A 1 119 ? -6.921 1.157 13.149 1.00 97.12 119 ILE A C 1
ATOM 938 O O . ILE A 1 119 ? -7.705 2.061 13.450 1.00 97.12 119 ILE A O 1
ATOM 942 N N . PHE A 1 120 ? -7.334 -0.059 12.795 1.00 97.50 120 PHE A N 1
ATOM 943 C CA . PHE A 1 120 ? -8.738 -0.461 12.823 1.00 97.50 120 PHE A CA 1
ATOM 944 C C . PHE A 1 120 ? -9.055 -1.112 14.161 1.00 97.50 120 PHE A C 1
ATOM 946 O O . PHE A 1 120 ? -8.262 -1.904 14.665 1.00 97.50 120 PHE A O 1
ATOM 953 N N . ARG A 1 121 ? -10.219 -0.807 14.731 1.00 96.94 121 ARG A N 1
ATOM 954 C CA . ARG A 1 121 ? -10.688 -1.434 15.970 1.00 96.94 121 ARG A CA 1
ATOM 955 C C . ARG A 1 121 ? -12.128 -1.871 15.832 1.00 96.94 121 ARG A C 1
ATOM 957 O O . ARG A 1 121 ? -12.911 -1.197 15.167 1.00 96.94 121 ARG A O 1
ATOM 964 N N . ASP A 1 122 ? -12.483 -2.992 16.441 1.00 94.62 122 ASP A N 1
ATOM 965 C CA . ASP A 1 122 ? -13.888 -3.357 16.601 1.00 94.62 122 ASP A CA 1
ATOM 966 C C . ASP A 1 122 ? -14.549 -2.576 17.753 1.00 94.62 122 ASP A C 1
ATOM 968 O O . ASP A 1 122 ? -13.924 -1.769 18.447 1.00 94.62 122 ASP A O 1
ATOM 972 N N . LYS A 1 123 ? -15.841 -2.832 17.976 1.00 92.25 123 LYS A N 1
ATOM 973 C CA . LYS A 1 123 ? -16.607 -2.255 19.091 1.00 92.25 123 LYS A CA 1
ATOM 974 C C . LYS A 1 123 ? -16.071 -2.630 20.484 1.00 92.25 123 LYS A C 1
ATOM 976 O O . LYS A 1 123 ? -16.413 -1.959 21.455 1.00 92.25 123 LYS A O 1
ATOM 981 N N . GLU A 1 124 ? -15.306 -3.717 20.593 1.00 90.31 124 GLU A N 1
ATOM 982 C CA . GLU A 1 124 ? -14.703 -4.212 21.839 1.00 90.31 124 GLU A CA 1
ATOM 983 C C . GLU A 1 124 ? -13.327 -3.564 22.083 1.00 90.31 124 GLU A C 1
ATOM 985 O O . GLU A 1 124 ? -12.765 -3.686 23.171 1.00 90.31 124 GLU A O 1
ATOM 990 N N . GLY A 1 125 ? -12.823 -2.802 21.106 1.00 90.81 125 GLY A N 1
ATOM 991 C CA . GLY A 1 125 ? -11.534 -2.124 21.151 1.00 90.81 125 GLY A CA 1
ATOM 992 C C . GLY A 1 125 ? -10.366 -3.007 20.716 1.00 90.81 125 GLY A C 1
ATOM 993 O O . GLY A 1 125 ? -9.220 -2.572 20.831 1.00 90.81 125 GLY A O 1
ATOM 994 N N . CYS A 1 126 ? -10.630 -4.217 20.214 1.00 93.44 126 CYS A N 1
ATOM 995 C CA . CYS A 1 126 ? -9.602 -5.107 19.692 1.00 93.44 126 CYS A CA 1
ATOM 996 C C . CYS A 1 126 ? -9.069 -4.571 18.362 1.00 93.44 126 CYS A C 1
ATOM 998 O O . CYS A 1 126 ? -9.838 -4.220 17.465 1.00 93.44 126 CYS A O 1
ATOM 1000 N N . GLU A 1 127 ? -7.744 -4.513 18.237 1.00 95.62 127 GLU A N 1
ATOM 1001 C CA . GLU A 1 127 ? -7.078 -4.092 17.009 1.00 95.62 127 GLU A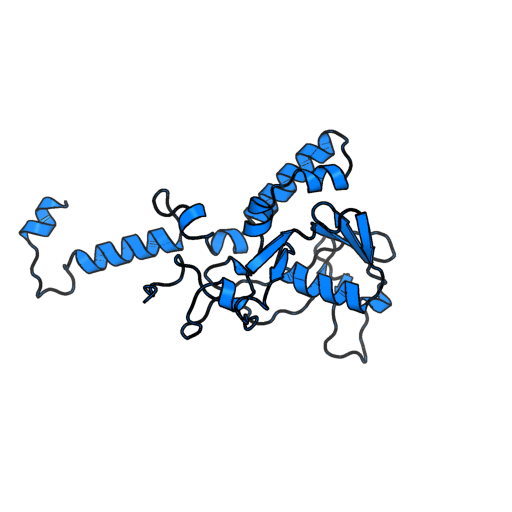 CA 1
ATOM 1002 C C . GLU A 1 127 ? -7.266 -5.130 15.897 1.00 95.62 127 GLU A C 1
ATOM 1004 O O . GLU A 1 127 ? -7.116 -6.337 16.107 1.00 95.62 127 GLU A O 1
ATOM 1009 N N . LEU A 1 128 ? -7.599 -4.634 14.708 1.00 96.75 128 LEU A N 1
ATOM 1010 C CA . LEU A 1 128 ? -7.820 -5.418 13.508 1.00 96.75 128 LEU A CA 1
ATOM 1011 C C . LEU A 1 128 ? -6.817 -5.032 12.420 1.00 96.75 128 LEU A C 1
ATOM 1013 O O . LEU A 1 128 ? -6.556 -3.857 12.162 1.00 96.75 128 LEU A O 1
ATOM 1017 N N . PHE A 1 129 ? -6.336 -6.036 11.701 1.00 96.44 129 PHE A N 1
ATOM 1018 C CA . PHE A 1 129 ? -5.371 -5.905 10.622 1.00 96.44 129 PHE A CA 1
ATOM 1019 C C . PHE A 1 129 ? -6.029 -6.210 9.282 1.00 96.44 129 PHE A C 1
ATOM 1021 O O . PHE A 1 129 ? -6.667 -7.248 9.099 1.00 96.44 129 PHE A O 1
ATOM 1028 N N . VAL A 1 130 ? -5.851 -5.321 8.307 1.00 97.06 130 VAL A N 1
ATOM 1029 C CA . VAL A 1 130 ? -6.324 -5.561 6.941 1.00 97.06 130 VAL A CA 1
ATOM 1030 C C . VAL A 1 130 ? -5.379 -6.535 6.243 1.00 97.06 130 VAL A C 1
ATOM 1032 O O . VAL A 1 130 ? -4.168 -6.310 6.170 1.00 97.06 130 VAL A O 1
ATOM 1035 N N . ARG A 1 131 ? -5.922 -7.610 5.663 1.00 96.12 131 ARG A N 1
ATOM 1036 C CA . ARG A 1 131 ? -5.122 -8.534 4.856 1.00 96.12 131 ARG A CA 1
ATOM 1037 C C . ARG A 1 131 ? -4.626 -7.827 3.591 1.00 96.12 131 ARG A C 1
ATOM 1039 O O . ARG A 1 131 ? -5.411 -7.506 2.701 1.00 96.12 131 ARG A O 1
ATOM 1046 N N . ARG A 1 132 ? -3.307 -7.648 3.491 1.00 94.94 132 ARG A N 1
ATOM 1047 C CA . ARG A 1 132 ? -2.655 -7.040 2.321 1.00 94.94 132 ARG A CA 1
ATOM 1048 C C . ARG A 1 132 ? -2.851 -7.852 1.046 1.00 94.94 132 ARG A C 1
ATOM 1050 O O . ARG A 1 132 ? -2.867 -9.086 1.099 1.00 94.94 132 ARG A O 1
ATOM 1057 N N . MET A 1 133 ? -2.948 -7.153 -0.085 1.00 95.19 133 MET A N 1
ATOM 1058 C CA . MET A 1 133 ? -3.048 -7.747 -1.418 1.00 95.19 133 MET A CA 1
ATOM 1059 C C . MET A 1 133 ? -1.744 -8.477 -1.787 1.00 95.19 133 MET A C 1
ATOM 1061 O O . MET A 1 133 ? -0.681 -7.855 -1.836 1.00 95.19 133 MET A O 1
ATOM 1065 N N . PRO A 1 134 ? -1.786 -9.789 -2.074 1.00 95.06 134 PRO A N 1
ATOM 1066 C CA . PRO A 1 134 ? -0.632 -10.486 -2.627 1.00 95.06 134 PRO A CA 1
ATOM 1067 C C . PRO A 1 134 ? -0.372 -10.047 -4.069 1.00 95.06 134 PRO A C 1
ATOM 1069 O O . PRO A 1 134 ? -1.306 -9.744 -4.810 1.00 95.06 134 PRO A O 1
ATOM 1072 N N . THR A 1 135 ? 0.890 -10.107 -4.491 1.00 92.69 135 THR A N 1
ATOM 1073 C CA . THR A 1 135 ? 1.351 -9.614 -5.798 1.00 92.69 135 THR A CA 1
ATOM 1074 C C . THR A 1 135 ? 0.558 -10.161 -6.997 1.00 92.69 135 THR A C 1
ATOM 1076 O O . THR A 1 135 ? 0.286 -9.425 -7.936 1.00 92.69 135 THR A O 1
ATOM 1079 N N . PHE A 1 136 ? 0.134 -11.430 -6.955 1.00 94.62 136 PHE A N 1
ATOM 1080 C CA . PHE A 1 136 ? -0.573 -12.089 -8.065 1.00 94.62 136 PHE A CA 1
ATOM 1081 C C . PHE A 1 136 ? -1.975 -11.523 -8.355 1.00 94.62 136 PHE A C 1
ATOM 1083 O O . PHE A 1 136 ? -2.482 -11.667 -9.463 1.00 94.62 136 PHE A O 1
ATOM 1090 N N . PHE A 1 137 ? -2.640 -10.919 -7.369 1.00 95.00 137 PHE A N 1
ATOM 1091 C CA . PHE A 1 137 ? -4.039 -10.520 -7.512 1.00 95.00 137 PHE A CA 1
ATOM 1092 C C . PHE A 1 137 ? -4.170 -9.120 -8.113 1.00 95.00 137 PHE A C 1
ATOM 1094 O O . PHE A 1 137 ? -3.567 -8.170 -7.621 1.00 95.00 137 PHE A O 1
ATOM 1101 N N . GLU A 1 138 ? -5.029 -8.971 -9.122 1.00 92.81 138 GLU A N 1
ATOM 1102 C CA . GLU A 1 138 ? -5.470 -7.660 -9.630 1.00 92.81 138 GLU A CA 1
ATOM 1103 C C . GLU A 1 138 ? -6.532 -7.028 -8.725 1.00 92.81 138 GLU A C 1
ATOM 1105 O O . GLU A 1 138 ? -6.499 -5.839 -8.422 1.00 92.81 138 GLU A O 1
ATOM 1110 N N . THR A 1 139 ? -7.457 -7.856 -8.243 1.00 93.62 139 THR A N 1
ATOM 1111 C CA . THR A 1 139 ? -8.482 -7.484 -7.268 1.00 93.62 139 THR A CA 1
ATOM 1112 C C . THR A 1 139 ? -8.418 -8.449 -6.100 1.00 93.62 139 THR A C 1
ATOM 1114 O O . THR A 1 139 ? -8.316 -9.659 -6.307 1.00 93.62 139 THR A O 1
ATOM 1117 N N . PHE A 1 140 ? -8.524 -7.941 -4.878 1.00 95.31 140 PHE A N 1
ATOM 1118 C CA . PHE A 1 140 ? -8.481 -8.761 -3.672 1.00 95.31 140 PHE A CA 1
ATOM 1119 C C . PHE A 1 140 ? -9.614 -8.317 -2.725 1.00 95.31 140 PHE A C 1
ATOM 1121 O O . PHE A 1 140 ? -9.962 -7.131 -2.720 1.00 95.31 140 PHE A O 1
ATOM 1128 N N . PRO A 1 141 ? -10.264 -9.228 -1.984 1.00 96.00 141 PRO A N 1
ATOM 1129 C CA . PRO A 1 141 ? -11.319 -8.853 -1.049 1.00 96.00 141 PRO A CA 1
ATOM 1130 C C . PRO A 1 141 ? -10.751 -8.106 0.162 1.00 96.00 141 PRO A C 1
ATOM 1132 O O . PRO A 1 141 ? -9.594 -8.286 0.538 1.00 96.00 141 PRO A O 1
ATOM 1135 N N . VAL A 1 142 ? -11.594 -7.295 0.802 1.00 96.69 142 VAL A N 1
ATOM 1136 C CA . VAL A 1 142 ? -11.252 -6.638 2.067 1.00 96.69 142 VAL A CA 1
ATOM 1137 C C . VAL A 1 142 ? -11.666 -7.546 3.212 1.00 96.69 142 VAL A C 1
ATOM 1139 O O . VAL A 1 142 ? -12.858 -7.765 3.432 1.00 96.69 142 VAL A O 1
ATOM 1142 N N . VAL A 1 143 ? -10.668 -8.049 3.929 1.00 96.75 143 VAL A N 1
ATOM 1143 C CA . VAL A 1 143 ? -10.827 -8.908 5.103 1.00 96.75 143 VAL A CA 1
ATOM 1144 C C . VAL A 1 143 ? -9.963 -8.344 6.221 1.00 96.75 143 VAL A C 1
ATOM 1146 O O . VAL A 1 143 ? -8.792 -8.027 5.998 1.00 96.75 143 VAL A O 1
ATOM 1149 N N . LEU A 1 144 ? -10.555 -8.210 7.402 1.00 96.88 144 LEU A N 1
ATOM 1150 C CA . LEU A 1 144 ? -9.909 -7.762 8.624 1.00 96.88 144 LEU A CA 1
ATOM 1151 C C . LEU A 1 144 ? -9.790 -8.946 9.582 1.00 96.88 144 LEU A C 1
ATOM 1153 O O . LEU A 1 144 ? -10.778 -9.637 9.862 1.00 96.88 144 LEU A O 1
ATOM 1157 N N . VAL A 1 145 ? -8.580 -9.164 10.078 1.00 96.81 145 VAL A N 1
ATOM 1158 C CA . VAL A 1 145 ? -8.238 -10.237 11.014 1.00 96.81 145 VAL A CA 1
ATOM 1159 C C . VAL A 1 145 ? -7.767 -9.658 12.340 1.00 96.81 145 VAL A C 1
ATOM 1161 O O . VAL A 1 145 ? -7.256 -8.544 12.369 1.00 96.81 145 VAL A O 1
ATOM 1164 N N . ASP A 1 146 ? -7.936 -10.391 13.431 1.00 95.06 146 ASP A N 1
ATOM 1165 C CA . ASP A 1 146 ? -7.287 -10.054 14.701 1.00 95.06 146 ASP A CA 1
ATOM 1166 C C . ASP A 1 146 ? -5.808 -10.492 14.721 1.00 95.06 146 ASP A C 1
ATOM 1168 O O . ASP A 1 146 ? -5.271 -10.993 13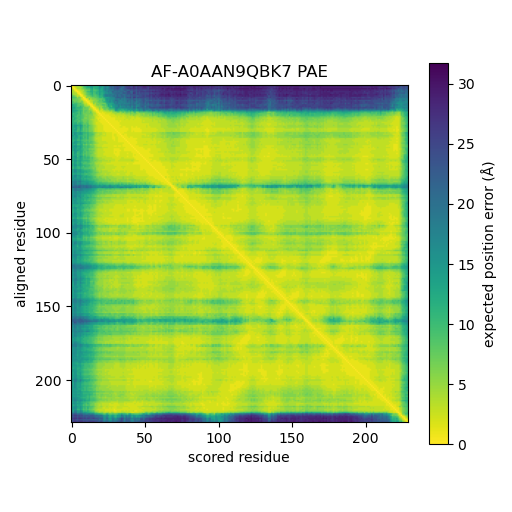.727 1.00 95.06 146 ASP A O 1
ATOM 1172 N N . GLY A 1 147 ? -5.137 -10.297 15.861 1.00 91.25 147 GLY A N 1
ATOM 1173 C CA . GLY A 1 147 ? -3.737 -10.692 16.059 1.00 91.25 147 GLY A CA 1
ATOM 1174 C C . GLY A 1 147 ? -3.470 -12.200 15.953 1.00 91.25 147 GLY A C 1
ATOM 1175 O O . GLY A 1 147 ? -2.336 -12.589 15.682 1.00 91.25 147 GLY A O 1
ATOM 1176 N N . ASP A 1 148 ? -4.502 -13.038 16.089 1.00 92.75 148 ASP A N 1
ATOM 1177 C CA . ASP A 1 148 ? -4.411 -14.497 15.946 1.00 92.75 148 ASP A CA 1
ATOM 1178 C C . ASP A 1 148 ? -4.721 -14.963 14.509 1.00 92.75 148 ASP A C 1
ATOM 1180 O O . ASP A 1 148 ? -4.675 -16.157 14.199 1.00 92.75 148 ASP A O 1
ATOM 1184 N N . GLY A 1 149 ? -5.038 -14.030 13.604 1.00 91.69 149 GLY A N 1
ATOM 1185 C CA . GLY A 1 149 ? -5.398 -14.322 12.218 1.00 91.69 149 GLY A CA 1
ATOM 1186 C C . GLY A 1 149 ? -6.850 -14.771 12.029 1.00 91.69 149 GLY A C 1
ATOM 1187 O O . GLY A 1 149 ? -7.206 -15.244 10.945 1.00 91.69 149 GLY A O 1
ATOM 1188 N N . ILE A 1 150 ? -7.704 -14.625 13.044 1.00 94.56 150 ILE A N 1
ATOM 1189 C CA . ILE A 1 150 ? -9.130 -14.949 12.965 1.00 94.56 150 ILE A CA 1
ATOM 1190 C C . ILE A 1 150 ? -9.861 -13.787 12.296 1.00 94.56 150 ILE A C 1
ATOM 1192 O O . ILE A 1 150 ? -9.672 -12.622 12.636 1.00 94.56 150 ILE A O 1
ATOM 1196 N N .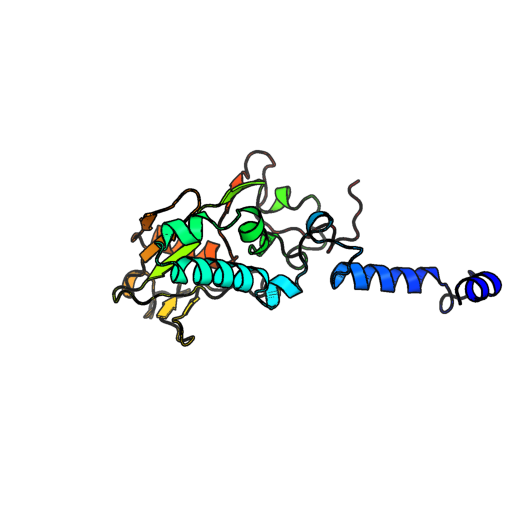 VAL A 1 151 ? -10.735 -14.097 11.339 1.00 95.38 151 VAL A N 1
ATOM 1197 C CA . VAL A 1 151 ? -11.533 -13.086 10.635 1.00 95.38 151 VAL A CA 1
ATOM 1198 C C . VAL A 1 151 ? -12.553 -12.459 11.585 1.00 95.38 151 VAL A C 1
ATOM 1200 O O . VAL A 1 151 ? -13.380 -13.160 12.172 1.00 95.38 151 VAL A O 1
ATOM 1203 N N . ARG A 1 152 ? -12.513 -11.128 11.698 1.00 95.12 152 ARG A N 1
ATOM 1204 C CA . ARG A 1 152 ? -13.418 -10.346 12.555 1.00 95.12 152 ARG A CA 1
ATOM 1205 C C . ARG A 1 152 ? -14.333 -9.417 11.782 1.00 95.12 152 ARG A C 1
ATOM 1207 O O . ARG A 1 152 ? -15.455 -9.199 12.224 1.00 95.12 152 ARG A O 1
ATOM 1214 N N . ALA A 1 153 ? -13.891 -8.899 10.639 1.00 95.50 153 ALA A N 1
ATOM 1215 C CA . ALA A 1 153 ? -14.730 -8.074 9.781 1.00 95.50 153 ALA A CA 1
ATOM 1216 C C . ALA A 1 153 ? -14.385 -8.256 8.299 1.00 95.50 153 ALA A C 1
ATOM 1218 O O . ALA A 1 153 ? -13.261 -8.603 7.941 1.00 95.50 153 ALA A O 1
ATOM 1219 N N . ASP A 1 154 ? -15.349 -7.995 7.424 1.00 95.56 154 ASP A N 1
ATOM 1220 C CA . ASP A 1 154 ? -15.174 -8.009 5.979 1.00 95.56 154 ASP A CA 1
ATOM 1221 C C . ASP A 1 154 ? -16.049 -6.959 5.274 1.00 95.56 154 ASP A C 1
ATOM 1223 O O . ASP A 1 154 ? -16.901 -6.274 5.858 1.00 95.56 154 ASP A O 1
ATOM 1227 N N . VAL A 1 155 ? -15.796 -6.794 3.974 1.00 94.50 155 VAL A N 1
ATOM 1228 C CA . VAL A 1 155 ? -16.720 -6.103 3.071 1.00 94.50 155 VAL A CA 1
ATOM 1229 C C . VAL A 1 155 ? -17.420 -7.164 2.223 1.00 94.50 155 VAL A C 1
ATOM 1231 O O . VAL A 1 155 ? -16.850 -7.621 1.227 1.00 94.50 155 VAL A O 1
ATOM 1234 N N . PRO A 1 156 ? -18.649 -7.570 2.591 1.00 93.44 156 PRO A N 1
ATOM 1235 C CA . PRO A 1 156 ? -19.303 -8.712 1.974 1.00 93.44 156 PRO A CA 1
ATOM 1236 C C . PRO A 1 156 ? -19.743 -8.388 0.546 1.00 93.44 156 PRO A C 1
ATOM 1238 O O . PRO A 1 156 ? -20.313 -7.327 0.271 1.00 93.44 156 PRO A O 1
ATOM 1241 N N . PHE A 1 157 ? -19.551 -9.346 -0.361 1.00 92.12 157 PHE A N 1
ATOM 1242 C CA . PHE A 1 157 ? -20.071 -9.245 -1.725 1.00 92.12 157 PHE A CA 1
ATOM 1243 C C . PHE A 1 157 ? -21.602 -9.395 -1.750 1.00 92.12 157 PHE A C 1
ATOM 1245 O O . PHE A 1 157 ? -22.311 -8.545 -2.288 1.00 92.12 157 PHE A O 1
ATOM 1252 N N . ARG A 1 158 ? -22.136 -10.449 -1.112 1.00 91.50 158 ARG A N 1
ATOM 1253 C CA . ARG A 1 158 ? -23.582 -10.641 -0.907 1.00 91.50 158 ARG A CA 1
ATOM 1254 C C . ARG A 1 158 ? -23.969 -10.206 0.499 1.00 91.50 158 ARG A C 1
ATOM 1256 O O . ARG A 1 158 ? -23.421 -10.704 1.472 1.00 91.50 158 ARG A O 1
ATOM 1263 N N . ARG A 1 159 ? -24.957 -9.318 0.606 1.00 90.06 159 ARG A N 1
ATOM 1264 C CA . ARG A 1 159 ? -25.370 -8.734 1.894 1.00 90.06 159 ARG A CA 1
ATOM 1265 C C . ARG A 1 159 ? -26.431 -9.540 2.649 1.00 90.06 159 ARG A C 1
ATOM 1267 O O . ARG A 1 159 ? -26.609 -9.304 3.834 1.00 90.06 159 ARG A O 1
ATOM 1274 N N . ALA A 1 160 ? -27.118 -10.472 1.985 1.00 86.44 160 ALA A N 1
ATOM 1275 C CA . ALA A 1 160 ? -28.282 -11.170 2.541 1.00 86.44 160 ALA A CA 1
ATOM 1276 C C . ALA A 1 160 ? -27.978 -11.979 3.817 1.00 86.44 160 ALA A C 1
ATOM 1278 O O . ALA A 1 160 ? -28.810 -12.031 4.713 1.00 86.44 160 ALA A O 1
ATOM 1279 N N . GLU A 1 161 ? -26.782 -12.564 3.913 1.00 88.25 161 GLU A N 1
ATOM 1280 C CA . GLU A 1 161 ? -26.351 -13.393 5.051 1.00 88.25 161 GLU A CA 1
ATOM 1281 C C . GLU A 1 161 ? -25.034 -12.883 5.659 1.00 88.25 161 GLU A C 1
ATOM 1283 O O . GLU A 1 161 ? -24.249 -13.649 6.217 1.00 88.25 161 GLU A O 1
ATOM 1288 N N . SER A 1 162 ? -24.766 -11.580 5.528 1.00 89.75 162 SER A N 1
ATOM 1289 C CA . SER A 1 162 ? -23.573 -10.973 6.117 1.00 89.75 162 SER A CA 1
ATOM 1290 C C . SER A 1 162 ? -23.618 -11.067 7.642 1.00 89.75 162 SER A C 1
ATOM 1292 O O . SER A 1 162 ? -24.620 -10.692 8.256 1.00 89.75 162 SER A O 1
ATOM 1294 N N . LYS A 1 163 ? -22.514 -11.533 8.235 1.00 90.69 163 LYS A N 1
ATOM 1295 C CA . LYS A 1 163 ? -22.307 -11.604 9.693 1.00 90.69 163 LYS A CA 1
ATOM 1296 C C . LYS A 1 163 ? -21.130 -10.760 10.182 1.00 90.69 163 LYS A C 1
ATOM 1298 O O . LYS A 1 163 ? -21.060 -10.454 11.366 1.00 90.69 163 LYS A O 1
ATOM 1303 N N . TYR A 1 164 ? -20.219 -10.413 9.277 1.00 93.25 164 TYR A N 1
ATOM 1304 C CA . TYR A 1 164 ? -18.951 -9.751 9.575 1.00 93.25 164 TYR A CA 1
ATOM 1305 C C . TYR A 1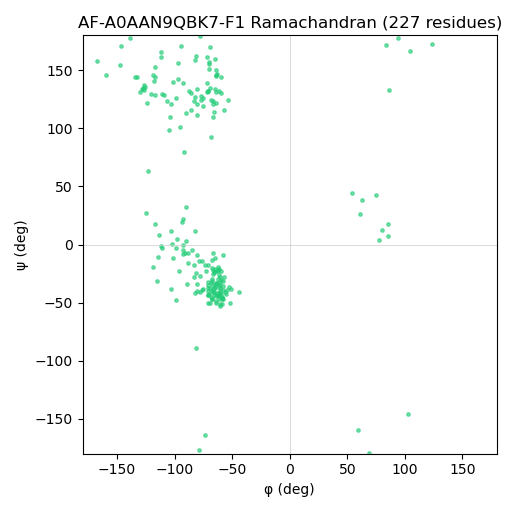 164 ? -18.861 -8.364 8.933 1.00 93.25 164 TYR A C 1
ATOM 1307 O O . TYR A 1 164 ? -17.772 -7.806 8.829 1.00 93.25 164 TYR A O 1
ATOM 1315 N N . SER A 1 165 ? -19.983 -7.765 8.511 1.00 93.19 165 SER A N 1
ATOM 1316 C CA . SER A 1 165 ? -19.899 -6.445 7.889 1.00 93.19 165 SER A CA 1
ATOM 1317 C C . SER A 1 165 ? -19.394 -5.405 8.882 1.00 93.19 165 SER A C 1
ATOM 1319 O O . SER A 1 165 ? -19.747 -5.421 10.062 1.00 93.19 165 SER A O 1
ATOM 1321 N N . VAL A 1 166 ? -18.628 -4.442 8.370 1.00 93.00 166 VAL A N 1
ATOM 1322 C CA . VAL A 1 166 ? -18.157 -3.257 9.111 1.00 93.00 166 VAL A CA 1
ATOM 1323 C C . VAL A 1 166 ? -19.263 -2.623 9.968 1.00 93.00 166 VAL A C 1
ATOM 1325 O O . VAL A 1 166 ? -19.011 -2.274 11.116 1.00 93.00 166 VAL A O 1
ATOM 1328 N N . GLU A 1 167 ? -20.495 -2.527 9.452 1.00 92.31 167 GLU A N 1
ATOM 1329 C CA . GLU A 1 167 ? -21.654 -1.997 10.186 1.00 92.31 167 GLU A CA 1
ATOM 1330 C C . GLU A 1 167 ? -22.088 -2.862 11.377 1.00 92.31 167 GLU A C 1
ATOM 1332 O O . GLU A 1 167 ? -22.456 -2.327 12.416 1.00 92.31 167 GLU A O 1
ATOM 1337 N N . GLN A 1 168 ? -22.090 -4.188 11.221 1.00 90.31 168 GLN A N 1
ATOM 1338 C CA . GLN A 1 168 ? -22.540 -5.120 12.261 1.00 90.31 168 GLN A CA 1
ATOM 1339 C C . GLN A 1 168 ? -21.502 -5.260 13.374 1.00 90.31 168 GLN A C 1
ATOM 1341 O O . GLN A 1 168 ? -21.852 -5.366 14.549 1.00 90.31 168 GLN A O 1
ATOM 1346 N N . VAL A 1 169 ? -20.225 -5.267 12.990 1.00 93.31 169 VAL A N 1
ATOM 1347 C CA . VAL A 1 169 ? -19.091 -5.379 13.913 1.00 93.31 169 VAL A CA 1
ATOM 1348 C C . VAL A 1 169 ? -18.812 -4.038 14.601 1.00 93.31 169 VAL A C 1
ATOM 1350 O O . VAL A 1 169 ? -18.343 -4.024 15.737 1.00 93.31 169 VAL A O 1
ATOM 1353 N N . GLY A 1 170 ? -19.156 -2.919 13.955 1.00 94.44 170 GLY A N 1
ATOM 1354 C CA . GLY A 1 170 ? -18.926 -1.572 14.476 1.00 94.44 170 GLY A CA 1
ATOM 1355 C C . GLY A 1 170 ? -17.459 -1.160 14.383 1.00 94.44 170 GLY A C 1
ATOM 1356 O O . GLY A 1 170 ? -16.920 -0.621 15.344 1.00 94.44 170 GLY A O 1
ATOM 1357 N N . VAL A 1 171 ? -16.805 -1.459 13.255 1.00 96.50 171 VAL A N 1
ATOM 1358 C CA . VAL A 1 171 ? -15.375 -1.167 13.076 1.00 96.50 171 VAL A CA 1
ATOM 1359 C C . VAL A 1 171 ? -15.151 0.335 12.928 1.00 96.50 171 VAL A C 1
ATOM 1361 O O . VAL A 1 171 ? -15.805 0.986 12.112 1.00 96.50 171 VAL A O 1
ATOM 1364 N N . THR A 1 172 ? -14.184 0.865 13.668 1.00 97.12 172 THR A N 1
ATOM 1365 C CA . THR A 1 172 ? -13.685 2.238 13.556 1.00 97.12 172 THR A CA 1
ATOM 1366 C C . THR A 1 172 ? -12.260 2.240 13.011 1.00 97.12 172 THR A C 1
ATOM 1368 O O . THR A 1 172 ? -11.572 1.217 13.021 1.00 97.12 172 THR A O 1
ATOM 1371 N N . VAL A 1 173 ? -11.818 3.384 12.491 1.00 97.50 173 VAL A N 1
ATOM 1372 C CA . VAL A 1 173 ? -10.424 3.605 12.087 1.00 97.50 173 VAL A CA 1
ATOM 1373 C C . VAL A 1 173 ? -9.901 4.877 12.736 1.00 97.50 173 VAL A C 1
ATOM 1375 O O . VAL A 1 173 ? -10.589 5.898 12.728 1.00 97.50 173 VAL A O 1
ATOM 1378 N N . GLU A 1 174 ? -8.695 4.816 13.284 1.00 97.31 174 GLU A N 1
ATOM 1379 C CA . GLU A 1 174 ? -7.978 5.943 13.879 1.00 97.31 174 GLU A CA 1
ATOM 1380 C C . GLU A 1 174 ? -6.600 6.064 13.227 1.00 97.31 174 GLU A C 1
ATOM 1382 O O . GLU A 1 174 ? -5.928 5.057 13.005 1.00 97.31 174 GLU A O 1
ATOM 1387 N N . PHE A 1 175 ? -6.199 7.284 12.883 1.00 97.38 175 PHE A N 1
ATOM 1388 C CA . PHE A 1 175 ? -4.934 7.554 12.205 1.00 97.38 175 PHE A CA 1
ATOM 1389 C C . PHE A 1 175 ? -3.872 8.070 13.174 1.00 97.38 175 PHE A C 1
ATOM 1391 O O . PHE A 1 175 ? -4.149 8.917 14.026 1.00 97.38 175 PHE A O 1
ATOM 1398 N N . TYR A 1 176 ? -2.637 7.604 12.998 1.00 96.12 176 TYR A N 1
ATOM 1399 C CA . TYR A 1 176 ? -1.477 8.049 13.767 1.00 96.12 176 TYR A CA 1
ATOM 1400 C C . TYR A 1 176 ? -0.334 8.468 12.842 1.00 96.12 176 TYR A C 1
ATOM 1402 O O . TYR A 1 176 ? 0.015 7.752 11.904 1.00 96.12 176 TYR A O 1
ATOM 1410 N N . GLY A 1 177 ? 0.275 9.618 13.131 1.00 94.00 177 GLY A N 1
ATOM 1411 C CA . GLY A 1 177 ? 1.247 10.245 12.233 1.00 94.00 177 GLY A CA 1
ATOM 1412 C C . GLY A 1 177 ? 0.604 10.784 10.950 1.00 94.00 177 GLY A C 1
ATOM 1413 O O . GLY A 1 177 ? -0.611 10.704 10.770 1.00 94.00 177 GLY A O 1
ATOM 1414 N N . GLY A 1 178 ? 1.429 11.355 10.072 1.00 94.12 178 GLY A N 1
ATOM 1415 C CA . GLY A 1 178 ? 0.983 11.928 8.801 1.00 94.12 178 GLY A CA 1
ATOM 1416 C C . GLY A 1 178 ? -0.049 13.051 8.948 1.00 94.12 178 GLY A C 1
ATOM 1417 O O . GLY A 1 178 ? -0.180 13.682 9.999 1.00 94.12 178 GLY A O 1
ATOM 1418 N N . GLU A 1 179 ? -0.785 13.302 7.869 1.00 94.88 179 GLU A N 1
ATOM 1419 C CA . GLU A 1 179 ? -1.753 14.399 7.782 1.00 94.88 179 GLU A CA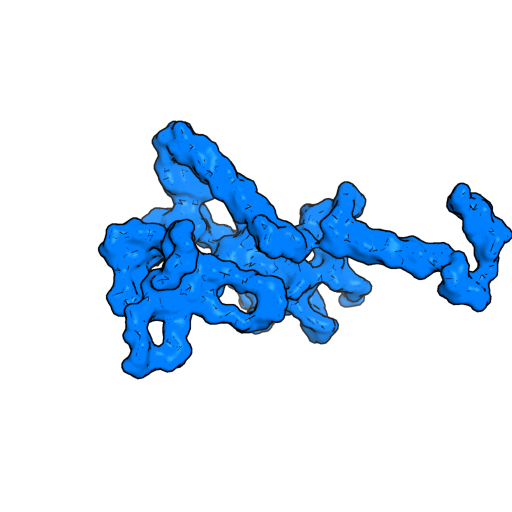 1
ATOM 1420 C C . GLU A 1 179 ? -2.992 14.202 8.672 1.00 94.88 179 GLU A C 1
ATOM 1422 O O . GLU A 1 179 ? -3.486 15.157 9.271 1.00 94.88 179 GLU A O 1
ATOM 1427 N N . LEU A 1 180 ? -3.494 12.967 8.801 1.00 95.00 180 LEU A N 1
ATOM 1428 C CA . LEU A 1 180 ? -4.719 12.666 9.556 1.00 95.00 180 LEU A CA 1
ATOM 1429 C C . LEU A 1 180 ? -4.448 12.280 11.017 1.00 95.00 180 LEU A C 1
ATOM 1431 O O . LEU A 1 180 ? -5.284 11.638 11.651 1.00 95.00 180 LEU A O 1
ATOM 1435 N N . ASN A 1 181 ? -3.300 12.664 11.571 1.00 95.56 181 ASN A N 1
ATOM 1436 C CA . ASN A 1 181 ? -2.901 12.291 12.923 1.00 95.56 181 ASN A CA 1
ATOM 1437 C C . ASN A 1 181 ? -3.970 12.639 13.984 1.00 95.56 181 ASN A C 1
ATOM 1439 O O . ASN A 1 181 ? -4.380 13.792 14.122 1.00 95.56 181 ASN A O 1
ATOM 1443 N N . GLY A 1 182 ? -4.398 11.641 14.761 1.00 93.25 182 GLY A N 1
ATOM 1444 C CA . GLY A 1 182 ? -5.405 11.778 15.819 1.00 93.25 182 GLY A CA 1
ATOM 1445 C C . GLY A 1 182 ? -6.852 11.856 15.323 1.00 93.25 182 GLY A C 1
ATOM 1446 O O . GLY A 1 182 ? -7.768 12.037 16.128 1.00 93.25 182 GLY A O 1
ATOM 1447 N N . VAL A 1 183 ? -7.092 11.720 14.015 1.00 96.25 183 VAL A N 1
ATOM 1448 C CA . VAL A 1 183 ? -8.443 11.702 13.447 1.00 96.25 183 VAL A CA 1
ATOM 1449 C C . VAL A 1 183 ? -9.005 10.284 13.498 1.00 96.25 183 VAL A C 1
ATOM 1451 O O . VAL A 1 183 ? -8.373 9.329 13.042 1.00 96.25 183 VAL A O 1
ATOM 1454 N N . SER A 1 184 ? -10.231 10.156 14.007 1.00 95.94 184 SER A N 1
ATOM 1455 C CA . SER A 1 184 ? -10.979 8.899 14.022 1.00 95.94 184 SER A CA 1
ATOM 1456 C C . SER A 1 184 ? -12.254 8.989 13.189 1.00 95.94 184 SER A C 1
ATOM 1458 O O . SER A 1 184 ? -12.930 10.019 13.144 1.00 95.94 184 SER A O 1
ATOM 1460 N N . TYR A 1 185 ? -12.592 7.886 12.525 1.00 96.69 185 TYR A N 1
ATOM 1461 C CA . TYR A 1 185 ? -13.814 7.738 11.746 1.00 96.69 185 TYR A CA 1
ATOM 1462 C C . TYR A 1 185 ? -14.579 6.494 12.192 1.00 96.69 185 TYR A C 1
ATOM 1464 O O . TYR A 1 185 ? -14.023 5.400 12.296 1.00 96.69 185 TYR A O 1
ATOM 1472 N N . SER A 1 186 ? -15.882 6.665 12.394 1.00 94.88 186 SER A N 1
ATOM 1473 C CA . SER A 1 186 ? -16.835 5.590 12.692 1.00 94.88 186 SER A CA 1
ATOM 1474 C C . SER A 1 186 ? -17.867 5.381 11.582 1.00 94.88 186 SER A C 1
ATOM 1476 O O . SER A 1 186 ? -18.591 4.389 11.597 1.00 94.88 186 SER A O 1
ATOM 1478 N N . ASP A 1 187 ? -17.937 6.291 10.602 1.00 95.94 187 ASP A N 1
ATOM 1479 C CA . ASP A 1 187 ? -18.830 6.147 9.455 1.00 95.94 187 ASP A CA 1
ATOM 1480 C C . ASP A 1 187 ? -18.433 4.909 8.622 1.00 95.94 187 ASP A C 1
ATOM 1482 O O . ASP A 1 187 ? -17.306 4.856 8.108 1.00 95.94 187 ASP A O 1
ATOM 1486 N N . PRO A 1 188 ? -19.339 3.932 8.421 1.00 94.94 188 PRO A N 1
ATOM 1487 C CA . PRO A 1 188 ? -19.009 2.694 7.719 1.00 94.94 188 PRO A CA 1
ATOM 1488 C C . PRO A 1 188 ? -18.522 2.896 6.281 1.00 94.94 188 PRO A C 1
ATOM 1490 O O . PRO A 1 188 ? -17.708 2.114 5.789 1.00 94.94 188 PRO A O 1
ATOM 1493 N N . THR A 1 189 ? -18.988 3.934 5.584 1.00 96.12 189 THR A N 1
ATOM 1494 C CA . THR A 1 189 ? -18.568 4.239 4.208 1.00 96.12 189 THR A CA 1
ATOM 1495 C C . THR A 1 189 ? -17.110 4.678 4.184 1.00 96.12 189 THR A C 1
ATOM 1497 O O . THR A 1 189 ? -16.323 4.196 3.360 1.00 96.12 189 THR A O 1
ATOM 1500 N N . THR A 1 190 ? -16.736 5.551 5.119 1.00 96.44 190 THR A N 1
ATOM 1501 C CA . THR A 1 190 ? -15.368 6.058 5.268 1.00 96.44 190 THR A CA 1
ATOM 1502 C C . THR A 1 190 ? -14.417 4.973 5.770 1.00 96.44 190 THR A C 1
ATOM 1504 O O . THR A 1 190 ? -13.345 4.790 5.192 1.00 96.44 190 THR A O 1
ATOM 1507 N N . VAL A 1 191 ? -14.831 4.167 6.752 1.00 96.62 191 VAL A N 1
ATOM 1508 C CA . VAL A 1 191 ? -14.044 3.019 7.242 1.00 96.62 191 VAL A CA 1
ATOM 1509 C C . VAL A 1 191 ? -13.778 2.028 6.105 1.00 96.62 191 VAL A C 1
ATOM 1511 O O . VAL A 1 191 ? -12.633 1.649 5.865 1.00 96.62 191 VAL A O 1
ATOM 1514 N N . LYS A 1 192 ? -14.798 1.681 5.305 1.00 96.81 192 LYS A N 1
ATOM 1515 C CA . LYS A 1 192 ? -14.634 0.819 4.116 1.00 96.81 192 LYS A CA 1
ATOM 1516 C C . LYS A 1 192 ? -13.744 1.435 3.043 1.00 96.81 192 LYS A C 1
ATOM 1518 O O . LYS A 1 192 ? -13.097 0.700 2.294 1.00 96.81 192 LYS A O 1
ATOM 1523 N N . LYS A 1 193 ? -13.753 2.763 2.888 1.00 96.88 193 LYS A N 1
ATOM 1524 C CA . LYS A 1 193 ? -12.850 3.470 1.967 1.00 96.88 193 LYS A CA 1
ATOM 1525 C C . LYS A 1 193 ? -11.404 3.284 2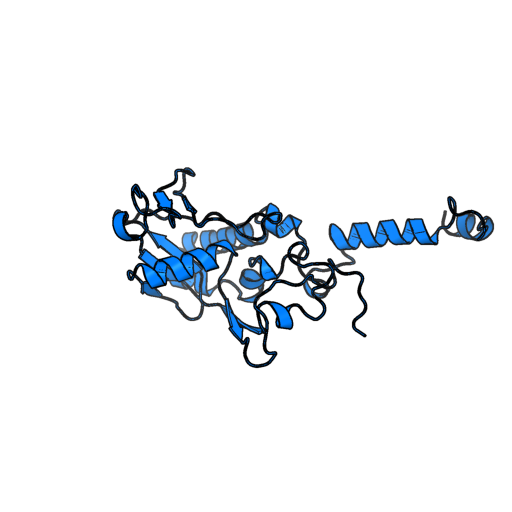.416 1.00 96.88 193 LYS A C 1
ATOM 1527 O O . LYS A 1 193 ? -10.596 2.859 1.599 1.00 96.88 193 LYS A O 1
ATOM 1532 N N . TYR A 1 194 ? -11.090 3.537 3.685 1.00 97.50 194 TYR A N 1
ATOM 1533 C CA . TYR A 1 194 ? -9.722 3.392 4.186 1.00 97.50 194 TYR A CA 1
ATOM 1534 C C . TYR A 1 194 ? -9.272 1.936 4.293 1.00 97.50 194 TYR A C 1
ATOM 1536 O O . TYR A 1 194 ? -8.138 1.653 3.935 1.00 97.50 194 TYR A O 1
ATOM 1544 N N . ALA A 1 195 ? -10.154 0.994 4.636 1.00 96.81 195 ALA A N 1
ATOM 1545 C CA . ALA A 1 195 ? -9.822 -0.433 4.633 1.00 96.81 195 ALA A CA 1
ATOM 1546 C C . ALA A 1 195 ? -9.408 -0.937 3.236 1.00 96.81 195 ALA A C 1
ATOM 1548 O O . ALA A 1 195 ? -8.414 -1.644 3.100 1.00 96.81 195 ALA A O 1
ATOM 1549 N N . ARG A 1 196 ? -10.104 -0.502 2.171 1.00 96.75 196 ARG A N 1
ATOM 1550 C CA . ARG A 1 196 ? -9.708 -0.792 0.775 1.00 96.75 196 ARG A CA 1
ATOM 1551 C C . ARG A 1 196 ? -8.348 -0.208 0.399 1.00 96.75 196 ARG A C 1
ATOM 1553 O O . ARG A 1 196 ? -7.673 -0.755 -0.462 1.00 96.75 196 ARG A O 1
ATOM 1560 N N . ARG A 1 197 ? -7.953 0.912 1.007 1.00 96.75 197 ARG A N 1
ATOM 1561 C CA . ARG A 1 197 ? -6.649 1.541 0.757 1.00 96.75 197 ARG A CA 1
ATOM 1562 C C . ARG A 1 197 ? -5.540 0.885 1.574 1.00 96.75 197 ARG A C 1
ATOM 1564 O O . ARG A 1 197 ? -4.500 0.594 1.010 1.00 96.75 197 ARG A O 1
ATOM 1571 N N . ALA A 1 198 ? -5.797 0.562 2.840 1.00 96.94 198 ALA A N 1
ATOM 1572 C CA . ALA A 1 198 ? -4.871 -0.147 3.726 1.00 96.94 198 ALA A CA 1
ATOM 1573 C C . ALA A 1 198 ? -4.513 -1.555 3.214 1.00 96.94 198 ALA A C 1
ATOM 1575 O O . ALA A 1 198 ? -3.431 -2.079 3.462 1.00 96.94 198 ALA A O 1
ATOM 1576 N N . GLN A 1 199 ? -5.404 -2.166 2.432 1.00 96.06 199 GLN A N 1
ATOM 1577 C CA . GLN A 1 199 ? -5.129 -3.398 1.694 1.00 96.06 199 GLN A CA 1
ATOM 1578 C C . GLN A 1 199 ? -3.918 -3.285 0.748 1.00 96.06 199 GLN A C 1
ATOM 1580 O O . GLN A 1 199 ? -3.262 -4.290 0.458 1.00 96.06 199 GLN A O 1
ATOM 1585 N N . LEU A 1 200 ? -3.633 -2.074 0.266 1.00 96.56 200 LEU A N 1
ATOM 1586 C CA . LEU A 1 200 ? -2.519 -1.749 -0.621 1.00 96.56 200 LEU A CA 1
ATOM 1587 C C . LEU A 1 200 ? -1.246 -1.354 0.151 1.00 96.56 200 LEU A C 1
ATOM 1589 O O . LEU A 1 200 ? -0.244 -1.042 -0.482 1.00 96.56 200 LEU A O 1
ATOM 1593 N N . GLY A 1 201 ? -1.258 -1.396 1.487 1.00 96.62 201 GLY A N 1
ATOM 1594 C CA . GLY A 1 201 ? -0.153 -0.952 2.340 1.00 96.62 201 GLY A CA 1
ATOM 1595 C C . GLY A 1 201 ? -0.425 0.415 2.967 1.00 96.62 201 GLY A C 1
ATOM 1596 O O . GLY A 1 201 ? -1.571 0.731 3.294 1.00 96.62 201 GLY A O 1
ATOM 1597 N N . GLU A 1 202 ? 0.629 1.208 3.146 1.00 97.31 202 GLU A N 1
ATOM 1598 C CA . GLU A 1 202 ? 0.529 2.573 3.676 1.00 97.31 202 GLU A CA 1
ATOM 1599 C C . GLU A 1 202 ? -0.272 3.505 2.751 1.00 97.31 202 GLU A C 1
ATOM 1601 O O . GLU A 1 202 ? -0.331 3.321 1.532 1.00 97.31 202 GLU A O 1
ATOM 1606 N N . ILE A 1 203 ? -0.932 4.508 3.340 1.00 97.44 203 ILE A N 1
ATOM 1607 C CA . ILE A 1 203 ? -1.914 5.339 2.632 1.00 97.44 203 ILE A CA 1
ATOM 1608 C C . ILE A 1 203 ? -1.350 6.733 2.341 1.00 97.44 203 ILE A C 1
ATOM 1610 O O . ILE A 1 203 ? -1.023 7.487 3.251 1.00 97.44 203 ILE A O 1
ATOM 1614 N N . PHE A 1 204 ? -1.342 7.108 1.062 1.00 97.38 204 PHE A N 1
ATOM 1615 C CA . PHE A 1 204 ? -0.848 8.401 0.578 1.00 97.38 204 PHE A CA 1
ATOM 1616 C C . PHE A 1 204 ? -1.936 9.214 -0.109 1.00 97.38 204 PHE A C 1
ATOM 1618 O O . PHE A 1 204 ? -2.797 8.651 -0.776 1.00 97.38 204 PHE A O 1
ATOM 1625 N N . GLU A 1 205 ? -1.924 10.533 0.006 1.00 96.31 205 GLU A N 1
ATOM 1626 C CA . GLU A 1 205 ? -2.671 11.386 -0.915 1.00 96.31 205 GLU A CA 1
ATOM 1627 C C . GLU A 1 205 ? -1.992 11.373 -2.291 1.00 96.31 205 GLU A C 1
ATOM 1629 O O . GLU A 1 205 ? -0.773 11.505 -2.379 1.00 96.31 205 GLU A O 1
ATOM 1634 N N . LEU A 1 206 ? -2.779 11.180 -3.355 1.00 96.25 206 LEU A N 1
ATOM 1635 C CA . LEU A 1 206 ? -2.286 11.110 -4.730 1.00 96.25 206 LEU A CA 1
ATOM 1636 C C . LEU A 1 206 ? -2.998 12.159 -5.589 1.00 96.25 206 LEU A C 1
ATOM 1638 O O . LEU A 1 206 ? -4.227 12.117 -5.725 1.00 96.25 206 LEU A O 1
ATOM 1642 N N . ASP A 1 207 ? -2.232 13.057 -6.205 1.00 96.19 207 ASP A N 1
ATOM 1643 C CA . ASP A 1 207 ? -2.731 13.970 -7.228 1.00 96.19 207 ASP A CA 1
ATOM 1644 C C . ASP A 1 207 ? -2.820 13.248 -8.574 1.00 96.19 207 ASP A C 1
ATOM 1646 O O . ASP A 1 207 ? -1.824 12.902 -9.212 1.00 96.19 207 ASP A O 1
ATOM 1650 N N . ARG A 1 208 ? -4.059 13.043 -9.016 1.00 95.38 208 ARG A N 1
ATOM 1651 C CA . ARG A 1 208 ? -4.384 12.425 -10.306 1.00 95.38 208 ARG A CA 1
ATOM 1652 C C . ARG A 1 208 ? -4.773 13.443 -11.372 1.00 95.38 208 ARG A C 1
ATOM 1654 O O . ARG A 1 208 ? -4.910 13.076 -12.537 1.00 95.38 208 ARG A O 1
ATOM 1661 N N . ALA A 1 209 ? -5.009 14.699 -10.998 1.00 95.88 209 ALA A N 1
ATOM 1662 C CA . ALA A 1 209 ? -5.503 15.717 -11.917 1.00 95.88 209 ALA A CA 1
ATOM 1663 C C . ALA A 1 209 ? -4.388 16.220 -12.838 1.00 95.88 209 ALA A C 1
ATOM 1665 O O . ALA A 1 209 ? -4.626 16.389 -14.036 1.00 95.88 209 ALA A O 1
ATOM 1666 N N . THR A 1 210 ? -3.176 16.390 -12.300 1.00 95.44 210 THR A N 1
ATOM 1667 C CA . THR A 1 210 ? -2.022 16.923 -13.043 1.00 95.44 210 THR A CA 1
ATOM 1668 C C . THR A 1 210 ? -1.677 16.088 -14.278 1.00 95.44 210 THR A C 1
ATOM 1670 O O . THR A 1 210 ? -1.527 16.642 -15.366 1.00 95.44 210 THR A O 1
ATOM 1673 N N . LEU A 1 211 ? -1.622 14.758 -14.144 1.00 93.94 211 LEU A N 1
ATOM 1674 C CA . LEU A 1 211 ? -1.283 13.842 -15.245 1.00 93.94 211 LEU A CA 1
ATOM 1675 C C . LEU A 1 211 ? -2.497 13.130 -15.857 1.00 93.94 211 LEU A C 1
ATOM 1677 O O . LEU A 1 211 ? -2.346 12.348 -16.792 1.00 93.94 211 LEU A O 1
ATOM 1681 N N . LYS A 1 212 ? -3.713 13.407 -15.363 1.00 95.69 212 LYS A N 1
ATOM 1682 C CA . LYS A 1 212 ? -4.943 12.671 -15.711 1.00 95.69 212 LYS A CA 1
ATOM 1683 C C . LYS A 1 212 ? -4.794 11.160 -15.479 1.00 95.69 212 LYS A C 1
ATOM 1685 O O . LYS A 1 212 ? -5.214 10.357 -16.312 1.00 95.69 212 LYS A O 1
ATOM 1690 N N . SER A 1 213 ? -4.205 10.792 -14.342 1.00 95.56 213 SER A N 1
ATOM 1691 C CA . SER A 1 213 ? -3.818 9.417 -14.029 1.00 95.56 213 SER A CA 1
ATOM 1692 C C . SER A 1 213 ? -5.025 8.475 -13.994 1.00 95.56 213 SER A C 1
ATOM 1694 O O . SER A 1 213 ? -6.055 8.762 -13.363 1.00 95.56 213 SER A O 1
ATOM 1696 N N . ASP A 1 214 ? -4.907 7.327 -14.658 1.00 93.94 214 ASP A N 1
ATOM 1697 C CA . ASP A 1 214 ? -6.029 6.418 -14.940 1.00 93.94 214 ASP A CA 1
ATOM 1698 C C . ASP A 1 214 ? -6.443 5.536 -13.747 1.00 93.94 214 ASP A C 1
ATOM 1700 O O . ASP A 1 214 ? -7.570 5.038 -13.689 1.00 93.94 214 ASP A O 1
ATOM 1704 N N . GLY A 1 215 ? -5.603 5.452 -12.717 1.00 93.31 215 GLY A N 1
ATOM 1705 C CA . GLY A 1 215 ? -5.825 4.682 -11.494 1.00 93.31 215 GLY A CA 1
ATOM 1706 C C . GLY A 1 215 ? -5.411 3.219 -11.612 1.00 93.31 215 GLY A C 1
ATOM 1707 O O . GLY A 1 215 ? -5.876 2.404 -10.814 1.00 93.31 215 GLY A O 1
ATOM 1708 N N . VAL A 1 216 ? -4.588 2.876 -12.606 1.00 94.19 216 VAL A N 1
ATOM 1709 C CA . VAL A 1 216 ? -4.115 1.513 -12.855 1.00 94.19 216 VAL A CA 1
ATOM 1710 C C . VAL A 1 216 ? -2.596 1.452 -12.702 1.00 94.19 216 VAL A C 1
ATOM 1712 O O . VAL A 1 216 ? -1.865 2.217 -13.323 1.00 94.19 216 VAL A O 1
ATOM 1715 N N . PHE A 1 217 ? -2.099 0.510 -11.903 1.00 95.56 217 PHE A N 1
ATOM 1716 C CA . PHE A 1 217 ? -0.665 0.391 -11.632 1.00 95.56 217 PHE A CA 1
ATOM 1717 C C . PHE A 1 217 ? 0.177 0.145 -12.893 1.00 95.56 217 PHE A C 1
ATOM 1719 O O . PHE A 1 217 ? -0.233 -0.586 -13.808 1.00 95.56 217 PHE A O 1
ATOM 1726 N N . ARG A 1 218 ? 1.376 0.738 -12.888 1.00 94.00 218 ARG A N 1
ATOM 1727 C CA . ARG A 1 218 ? 2.464 0.532 -13.852 1.00 94.00 218 ARG A CA 1
ATOM 1728 C C . ARG A 1 218 ? 3.637 -0.175 -13.180 1.00 94.00 218 ARG A C 1
ATOM 1730 O O . ARG A 1 218 ? 3.688 -0.271 -11.956 1.00 94.00 218 ARG A O 1
ATOM 1737 N N . SER A 1 219 ? 4.550 -0.682 -13.992 1.00 92.50 219 SER A N 1
ATOM 1738 C CA . SER A 1 219 ? 5.823 -1.219 -13.525 1.00 92.50 219 SER A CA 1
ATOM 1739 C C . SER A 1 219 ? 6.822 -0.076 -13.301 1.00 92.50 219 SER A C 1
ATOM 1741 O O . SER A 1 219 ? 6.616 1.049 -13.755 1.00 92.50 219 SER A O 1
ATOM 1743 N N . SER A 1 220 ? 7.883 -0.349 -12.542 1.00 93.94 220 SER A N 1
ATOM 1744 C CA . SER A 1 220 ? 9.009 0.577 -12.388 1.00 93.94 220 SER A CA 1
ATOM 1745 C C . SER A 1 220 ? 10.123 0.229 -13.386 1.00 93.94 220 SER A C 1
ATOM 1747 O O . SER A 1 220 ? 10.122 -0.886 -13.912 1.00 93.94 220 SER A O 1
ATOM 1749 N N . PRO A 1 221 ? 11.161 1.075 -13.541 1.00 93.31 221 PRO A N 1
ATOM 1750 C CA . PRO A 1 221 ? 12.355 0.743 -14.332 1.00 93.31 221 PRO A CA 1
ATOM 1751 C C . PRO A 1 221 ? 13.115 -0.515 -13.872 1.00 93.31 221 PRO A C 1
ATOM 1753 O O . PRO A 1 221 ? 14.064 -0.937 -14.518 1.00 93.31 221 PRO A O 1
ATOM 1756 N N . ARG A 1 222 ? 12.759 -1.098 -12.717 1.00 94.25 222 ARG A N 1
ATOM 1757 C CA . ARG A 1 222 ? 13.265 -2.410 -12.286 1.00 94.25 222 ARG A CA 1
ATOM 1758 C C . ARG A 1 222 ? 12.524 -3.570 -12.952 1.00 94.25 222 ARG A C 1
ATOM 1760 O O . ARG A 1 222 ? 13.102 -4.643 -13.101 1.00 94.25 222 ARG A O 1
ATOM 1767 N N . GLY A 1 223 ? 11.228 -3.399 -13.206 1.00 85.06 223 GLY A N 1
ATOM 1768 C CA . GLY A 1 223 ? 10.362 -4.421 -13.792 1.00 85.06 223 GLY A CA 1
ATOM 1769 C C . GLY A 1 223 ? 10.184 -4.290 -15.299 1.00 85.06 223 GLY A C 1
ATOM 1770 O O . GLY A 1 223 ? 9.869 -5.291 -15.935 1.00 85.06 223 GLY A O 1
ATOM 1771 N N . ASP A 1 224 ? 10.399 -3.094 -15.842 1.00 74.00 224 ASP A N 1
ATOM 1772 C CA . ASP A 1 224 ? 10.345 -2.823 -17.275 1.00 74.00 224 ASP A CA 1
ATOM 1773 C C . ASP A 1 224 ? 11.739 -2.854 -17.911 1.00 74.00 224 ASP A C 1
ATOM 1775 O O . ASP A 1 224 ? 12.706 -2.361 -17.334 1.00 74.00 224 ASP A O 1
ATOM 1779 N N . ASP A 1 225 ? 11.797 -3.383 -19.135 1.00 53.28 225 ASP A N 1
ATOM 1780 C CA . ASP A 1 225 ? 12.912 -3.224 -20.081 1.00 53.28 225 ASP A CA 1
ATOM 1781 C C . ASP A 1 225 ? 12.628 -2.101 -21.108 1.00 53.28 225 ASP A C 1
ATOM 1783 O O . ASP A 1 225 ? 13.407 -1.900 -22.041 1.00 53.28 225 ASP A O 1
ATOM 1787 N N . ASP A 1 226 ? 11.508 -1.379 -20.972 1.00 44.66 226 ASP A N 1
ATOM 1788 C CA . ASP A 1 226 ? 11.096 -0.363 -21.942 1.00 44.66 226 ASP A CA 1
ATOM 1789 C C . ASP A 1 226 ? 11.753 0.997 -21.656 1.00 44.66 226 ASP A C 1
ATOM 1791 O O . ASP A 1 226 ? 11.528 1.649 -20.633 1.00 44.66 226 ASP A O 1
ATOM 1795 N N . ASP A 1 227 ? 12.580 1.409 -22.617 1.00 38.12 227 ASP A N 1
ATOM 1796 C CA . ASP A 1 227 ? 13.236 2.710 -22.713 1.00 38.12 227 ASP A CA 1
ATOM 1797 C C . ASP A 1 227 ? 12.169 3.825 -22.766 1.00 38.12 227 ASP A C 1
ATOM 1799 O O . ASP A 1 227 ? 11.233 3.731 -23.573 1.00 38.12 227 ASP A O 1
ATOM 1803 N N . PRO A 1 228 ? 12.258 4.890 -21.949 1.00 43.12 228 PRO A N 1
ATOM 1804 C CA . PRO A 1 228 ? 11.400 6.053 -22.118 1.00 43.12 228 PRO A CA 1
ATOM 1805 C C . PRO A 1 228 ? 11.782 6.767 -23.424 1.00 43.12 228 PRO A C 1
ATOM 1807 O O . PRO A 1 228 ? 12.680 7.607 -23.437 1.00 43.12 228 PRO A O 1
ATOM 1810 N N . GLN A 1 229 ? 11.117 6.416 -24.530 1.00 32.41 229 GLN A N 1
ATOM 1811 C CA . GLN A 1 229 ? 11.114 7.237 -25.748 1.00 32.41 229 GLN A CA 1
ATOM 1812 C C . GLN A 1 229 ? 10.359 8.550 -25.533 1.00 32.41 229 GLN A C 1
ATOM 1814 O O . GLN A 1 229 ? 9.268 8.520 -24.916 1.00 32.41 229 GLN A O 1
#

Mean predicted aligned error: 6.36 Å

Secondary structure (DSSP, 8-state):
-HHHHHHS--TT-TTT-HHHHHHHHHHHHHHH--TTS-HHHH---HHHHHTTHHHHHHHHHHHHHHHTT--HHHHHHTS-HHHHHHTBGGG-GGG--TT--S-GGGTT-EEEEE--EEEEE-TT--EEEE-PPPTT-SS---EEE-TTS-EEEE--S--TT-SSBHHHHT-EEEEESSTTTT-EE--HHHHHHHHHHHTTBS-EEEE-TTTT--S-----TTT------

Radius of gyration: 21.87 Å; Cα contacts (8 Å, |Δi|>4): 380; chains: 1; bounding box: 68×38×62 Å

InterPro domains:
  IPR000932 Photosystem antenna protein-like [PF00421] (23-223)
  IPR036001 Photosystem antenna protein-like superfamily [SSF161077] (1-25)
  IPR036001 Photosystem antenna protein-like superfamily [SSF161077] (23-223)

Sequence (229 aa):
MALYELAVFDPSDPVLDPMWRQAFVVAGTMWYGSATTPIELFGPTRYQWDQGYFQQEIYRRVGAVLAENQSLSEAWSKIPEKLAFYDYIGNNPAKGGLFRAGSMDNGDGIAVGWLGHPIFRDKEGCELFVRRMPTFFETFPVVLVDGDGIVRADVPFRRAESKYSVEQVGVTVEFYGGELNGVSYSDPTTVKKYARRAQLGEIFELDRATLKSDGVFRSSPRGDDDDPQ

Nearest PDB structures (foldseek):
  7oui-assembly1_B  TM=9.905E-01  e=2.831E-38  Arabidopsis thaliana
  8c29-assembly1_b  TM=9.913E-01  e=3.900E-37  Picea abies
  7n8o-assembly1_B  TM=1.000E+00  e=4.217E-35  Synechocystis sp. PCC 6803 substr. Kazusa
  4yuu-assembly2_b1  TM=9.975E-01  e=4.489E-35  Cyanidium caldarium
  8xlp-assembly1_B  TM=9.889E-01  e=3.285E-35  Rhodomonas salina